Protein AF-M3I3U8-F1 (afdb_monomer)

Foldseek 3Di:
DAWFKFKWKDWCVQKFFDPVQADWDWDQDPVVRDIKTWDDDFLQWTWIWDADPVRTIMIIIMGTPCCLPPVDSPDHDPLDQLLVVLVSVQVRCVNRRMHGPDPVCSFVIWTFKIKDKDKDFFDDAPLVCQVVLQVQDFPQWDWDDDPSWIWTDHPQKIKTKDFSQVVCCVVPVDHDPTGIIMIMIMGGGQVSCCVLFVDTTSNCVSVGPVVVSVCVRCVSVSVSRVVVRVVVVVVVD

Structure (mmCIF, N/CA/C/O backbone):
data_AF-M3I3U8-F1
#
_entry.id   AF-M3I3U8-F1
#
loop_
_atom_site.group_PDB
_atom_site.id
_atom_site.type_symbol
_atom_site.label_atom_id
_atom_site.label_alt_id
_atom_site.label_comp_id
_atom_site.label_asym_id
_atom_site.label_entity_id
_atom_site.label_seq_id
_atom_site.pdbx_PDB_ins_code
_atom_site.Cartn_x
_atom_site.Cartn_y
_atom_site.Cartn_z
_atom_site.occupancy
_atom_site.B_iso_or_equiv
_atom_site.auth_seq_id
_atom_site.auth_comp_id
_atom_site.auth_asym_id
_atom_site.auth_atom_id
_atom_site.pdbx_PDB_model_num
ATOM 1 N N . MET A 1 1 ? -13.278 5.794 4.890 1.00 83.19 1 MET A N 1
ATOM 2 C CA . MET A 1 1 ? -12.143 4.887 4.615 1.00 83.19 1 MET A CA 1
ATOM 3 C C . MET A 1 1 ? -11.206 5.597 3.642 1.00 83.19 1 MET A C 1
ATOM 5 O O . MET A 1 1 ? -11.678 6.481 2.935 1.00 83.19 1 MET A O 1
ATOM 9 N N . GLY A 1 2 ? -9.912 5.279 3.639 1.00 86.75 2 GLY A N 1
ATOM 10 C CA . GLY A 1 2 ? -8.983 5.686 2.581 1.00 86.75 2 GLY A CA 1
ATOM 11 C C . GLY A 1 2 ? -7.998 4.583 2.223 1.00 86.75 2 GLY A C 1
ATOM 12 O O . GLY A 1 2 ? -7.936 3.558 2.897 1.00 86.75 2 GLY A O 1
ATOM 13 N N . ILE A 1 3 ? -7.212 4.817 1.177 1.00 88.50 3 ILE A N 1
ATOM 14 C CA . ILE A 1 3 ? -6.086 3.954 0.824 1.00 88.50 3 ILE A CA 1
ATOM 15 C C . ILE A 1 3 ? -4.855 4.451 1.576 1.00 88.50 3 ILE A C 1
ATOM 17 O O . ILE A 1 3 ? -4.474 5.614 1.445 1.00 88.50 3 ILE A O 1
ATOM 21 N N . ASP A 1 4 ? -4.252 3.577 2.375 1.00 88.69 4 ASP A N 1
ATOM 22 C CA . ASP A 1 4 ? -3.009 3.867 3.079 1.00 88.69 4 ASP A CA 1
ATOM 23 C C . ASP A 1 4 ? -1.857 3.754 2.083 1.00 88.69 4 ASP A C 1
ATOM 25 O O . ASP A 1 4 ? -1.242 4.755 1.711 1.00 88.69 4 ASP A O 1
ATOM 29 N N . THR A 1 5 ? -1.618 2.529 1.622 1.00 91.38 5 THR A N 1
ATOM 30 C CA . THR A 1 5 ? -0.451 2.131 0.843 1.00 91.38 5 THR A CA 1
ATOM 31 C C . THR A 1 5 ? -0.886 1.337 -0.381 1.00 91.38 5 THR A C 1
ATOM 33 O O . THR A 1 5 ? -1.778 0.493 -0.308 1.00 91.38 5 THR A O 1
ATOM 36 N N . ILE A 1 6 ? -0.230 1.595 -1.510 1.00 94.06 6 ILE A N 1
ATOM 37 C CA . ILE A 1 6 ? -0.353 0.804 -2.733 1.00 94.06 6 ILE A CA 1
ATOM 38 C C . ILE A 1 6 ? 1.032 0.269 -3.090 1.00 94.06 6 ILE A C 1
ATOM 40 O O . ILE A 1 6 ? 2.022 1.000 -3.023 1.00 94.06 6 ILE A O 1
ATOM 44 N N . THR A 1 7 ? 1.091 -0.996 -3.504 1.00 95.88 7 THR A N 1
ATOM 45 C CA . THR A 1 7 ? 2.205 -1.504 -4.305 1.00 95.88 7 THR A CA 1
ATOM 46 C C . THR A 1 7 ? 1.708 -1.753 -5.717 1.00 95.88 7 THR A C 1
ATOM 48 O O . THR A 1 7 ? 0.853 -2.615 -5.925 1.00 95.88 7 THR A O 1
ATOM 51 N N . ILE A 1 8 ? 2.277 -1.036 -6.679 1.00 96.19 8 ILE A N 1
ATOM 52 C CA . ILE A 1 8 ? 2.114 -1.329 -8.103 1.00 96.19 8 ILE A CA 1
ATOM 53 C C . ILE A 1 8 ? 3.375 -1.968 -8.664 1.00 96.19 8 ILE A C 1
ATOM 55 O O . ILE A 1 8 ? 4.444 -1.892 -8.052 1.00 96.19 8 ILE A O 1
ATOM 59 N N . TYR A 1 9 ? 3.258 -2.589 -9.828 1.00 95.50 9 TYR A N 1
ATOM 60 C CA . TYR A 1 9 ? 4.387 -3.206 -10.486 1.00 95.50 9 TYR A CA 1
ATOM 61 C C . TYR A 1 9 ? 4.306 -3.113 -12.012 1.00 95.50 9 TYR A C 1
ATOM 63 O O . TYR A 1 9 ? 3.224 -2.970 -12.585 1.00 95.50 9 TYR A O 1
ATOM 71 N N . ILE A 1 10 ? 5.472 -3.194 -12.654 1.00 94.94 10 ILE A N 1
ATOM 72 C CA . ILE A 1 10 ? 5.634 -3.180 -14.112 1.00 94.94 10 ILE A CA 1
ATOM 73 C C . ILE A 1 10 ? 6.852 -4.032 -14.525 1.00 94.94 10 ILE A C 1
ATOM 75 O O . ILE A 1 10 ? 7.818 -4.133 -13.754 1.00 94.94 10 ILE A O 1
ATOM 79 N N . PRO A 1 11 ? 6.845 -4.671 -15.710 1.00 93.75 11 PRO A N 1
ATOM 80 C CA . PRO A 1 11 ? 8.030 -5.333 -16.250 1.00 93.75 11 PRO A CA 1
ATOM 81 C C . PRO A 1 11 ? 9.196 -4.362 -16.482 1.00 93.75 11 PRO A C 1
ATOM 83 O O . PRO A 1 11 ? 8.997 -3.236 -16.930 1.00 93.75 11 PRO A O 1
ATOM 86 N N . GLU A 1 12 ? 10.431 -4.818 -16.256 1.00 92.56 12 GLU A N 1
ATOM 87 C CA . GLU A 1 12 ? 11.636 -4.015 -16.535 1.00 92.56 12 GLU A CA 1
ATOM 88 C C . GLU A 1 12 ? 11.756 -3.627 -18.018 1.00 92.56 12 GLU A C 1
ATOM 90 O O . GLU A 1 12 ? 12.284 -2.565 -18.330 1.00 92.56 12 GLU A O 1
ATOM 95 N N . SER A 1 13 ? 11.216 -4.433 -18.939 1.00 91.50 13 SER A N 1
ATOM 96 C CA . SER A 1 13 ? 11.201 -4.128 -20.379 1.00 91.50 13 SER A CA 1
ATOM 97 C C . SER A 1 13 ? 10.496 -2.808 -20.720 1.00 91.50 13 SER A C 1
ATOM 99 O O . SER A 1 13 ? 10.867 -2.154 -21.698 1.00 91.50 13 SER A O 1
ATOM 101 N N . SER A 1 14 ? 9.523 -2.399 -19.902 1.00 93.50 14 SER A N 1
ATOM 102 C CA . SER A 1 14 ? 8.786 -1.136 -20.044 1.00 93.50 14 SER A CA 1
ATOM 103 C C . SER A 1 14 ? 9.514 0.055 -19.413 1.00 93.50 14 SER A C 1
ATOM 105 O O . SER A 1 14 ? 9.000 1.170 -19.423 1.00 93.50 14 SER A O 1
ATOM 107 N N . LEU A 1 15 ? 10.710 -0.155 -18.854 1.00 93.62 15 LEU A N 1
ATOM 108 C CA . LEU A 1 15 ? 11.492 0.878 -18.187 1.00 93.62 15 LEU A CA 1
ATOM 109 C C . LEU A 1 15 ? 12.778 1.214 -18.952 1.00 93.62 15 LEU A C 1
ATOM 111 O O . LEU A 1 15 ? 13.394 0.387 -19.629 1.00 93.62 15 LEU A O 1
ATOM 115 N N . LEU A 1 16 ? 13.195 2.466 -18.795 1.00 94.38 16 LEU A N 1
ATOM 116 C CA . LEU A 1 16 ? 14.519 2.979 -19.110 1.00 94.38 16 LEU A CA 1
ATOM 117 C C . LEU A 1 16 ? 15.215 3.319 -17.792 1.00 94.38 16 LEU A C 1
ATOM 119 O O . LEU A 1 16 ? 14.705 4.113 -16.996 1.00 94.38 16 LEU A O 1
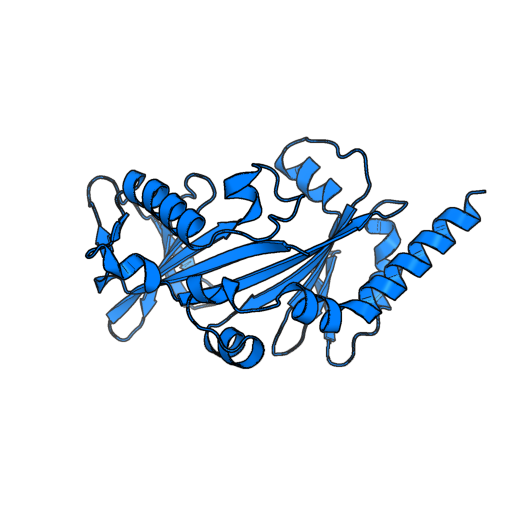ATOM 123 N N . LEU A 1 17 ? 16.372 2.697 -17.566 1.00 94.75 17 LEU A N 1
ATOM 124 C CA . LEU A 1 17 ? 17.184 2.894 -16.370 1.00 94.75 17 LEU A CA 1
ATOM 125 C C . LEU A 1 17 ? 18.425 3.711 -16.733 1.00 94.75 17 LEU A C 1
ATOM 127 O O . LEU A 1 17 ? 19.233 3.283 -17.553 1.00 94.75 17 LEU A O 1
ATOM 131 N N . ASP A 1 18 ? 18.569 4.878 -16.115 1.00 94.50 18 ASP A N 1
ATOM 132 C CA . ASP A 1 18 ? 19.764 5.714 -16.205 1.00 94.50 18 ASP A CA 1
ATOM 133 C C . ASP A 1 18 ? 20.839 5.136 -15.264 1.00 94.50 18 ASP A C 1
ATOM 135 O O . ASP A 1 18 ? 20.654 5.180 -14.041 1.00 94.50 18 ASP A O 1
ATOM 139 N N . PRO A 1 19 ? 21.951 4.586 -15.786 1.00 90.75 19 PRO A N 1
ATOM 140 C CA . PRO A 1 19 ? 22.965 3.920 -14.973 1.00 90.75 19 PRO A CA 1
ATOM 141 C C . PRO A 1 19 ? 23.710 4.873 -14.026 1.00 90.75 19 PRO A C 1
ATOM 143 O O . PRO A 1 19 ? 24.240 4.426 -13.009 1.00 90.75 19 PRO A O 1
ATOM 146 N N . GLU A 1 20 ? 23.732 6.179 -14.304 1.00 92.50 20 GLU A N 1
ATOM 147 C CA . GLU A 1 20 ? 24.404 7.158 -13.445 1.00 92.50 20 GLU A CA 1
ATOM 148 C C . GLU A 1 20 ? 23.566 7.493 -12.204 1.00 92.50 20 GLU A C 1
ATOM 150 O O . GLU A 1 20 ? 24.103 7.766 -11.122 1.00 92.50 20 GLU A O 1
ATOM 155 N N . LYS A 1 21 ? 22.235 7.432 -12.334 1.00 91.56 21 LYS A N 1
ATOM 156 C CA . LYS A 1 21 ? 21.279 7.801 -11.275 1.00 91.56 21 LYS A CA 1
ATOM 157 C C . LYS A 1 21 ? 20.660 6.600 -10.570 1.00 91.56 21 LYS A C 1
ATOM 159 O O . LYS A 1 21 ? 20.363 6.674 -9.366 1.00 91.56 21 LYS A O 1
ATOM 164 N N . TYR A 1 22 ? 20.462 5.489 -11.274 1.00 92.12 22 TYR A N 1
ATOM 165 C CA . TYR A 1 22 ? 19.876 4.274 -10.724 1.00 92.12 22 TYR A CA 1
ATOM 166 C C . TYR A 1 22 ? 20.921 3.444 -9.962 1.00 92.12 22 TYR A C 1
ATOM 168 O O . TYR A 1 22 ? 21.633 2.624 -10.531 1.00 92.12 22 TYR A O 1
ATOM 176 N N . LYS A 1 23 ? 20.994 3.640 -8.637 1.00 88.44 23 LYS A N 1
ATOM 177 C CA . LYS A 1 23 ? 21.956 2.978 -7.738 1.00 88.44 23 LYS A CA 1
ATOM 178 C C . LYS A 1 23 ? 21.248 2.053 -6.734 1.00 88.44 23 LYS A C 1
ATOM 180 O O . LYS A 1 23 ? 21.016 2.467 -5.594 1.00 88.44 23 LYS A O 1
ATOM 185 N N . PRO A 1 24 ? 20.831 0.836 -7.134 1.00 89.38 24 PRO A N 1
ATOM 186 C CA . PRO A 1 24 ? 20.263 -0.136 -6.207 1.00 89.38 24 PRO A CA 1
ATOM 187 C C . PRO A 1 24 ? 21.356 -0.803 -5.360 1.00 89.38 24 PRO A C 1
ATOM 189 O O . PRO A 1 24 ? 22.513 -0.895 -5.766 1.00 89.38 24 PRO A O 1
ATOM 192 N N . TYR A 1 25 ? 20.973 -1.343 -4.210 1.00 86.12 25 TYR A N 1
ATOM 193 C CA . TYR A 1 25 ? 21.792 -2.225 -3.386 1.00 86.12 25 TYR A CA 1
ATOM 194 C C . TYR A 1 25 ? 21.137 -3.605 -3.280 1.00 86.12 25 TYR A C 1
ATOM 196 O O . TYR A 1 25 ? 19.919 -3.755 -3.400 1.00 86.12 25 TYR A O 1
ATOM 204 N N . LYS A 1 26 ? 21.961 -4.636 -3.095 1.00 85.88 26 LYS A N 1
ATOM 205 C CA . LYS A 1 26 ? 21.499 -6.019 -2.945 1.00 85.88 26 LYS A CA 1
ATOM 206 C C . LYS A 1 26 ? 21.134 -6.286 -1.489 1.00 85.88 26 LYS A C 1
ATOM 208 O O . LYS A 1 26 ? 21.893 -5.928 -0.592 1.00 85.88 26 LYS A O 1
ATOM 213 N N . VAL A 1 27 ? 20.007 -6.950 -1.273 1.00 83.06 27 VAL A N 1
ATOM 214 C CA . VAL A 1 27 ? 19.597 -7.478 0.029 1.00 83.06 27 VAL A CA 1
ATOM 215 C C . VAL A 1 27 ? 19.221 -8.938 -0.134 1.00 83.06 27 VAL A C 1
ATOM 217 O O . VAL A 1 27 ? 18.571 -9.318 -1.105 1.00 83.06 27 VAL A O 1
ATOM 220 N N . TRP A 1 28 ? 19.654 -9.765 0.810 1.00 78.06 28 TRP A N 1
ATOM 221 C CA . TRP A 1 28 ? 19.245 -11.158 0.869 1.00 78.06 28 TRP A CA 1
ATOM 222 C C . TRP A 1 28 ? 17.900 -11.276 1.585 1.00 78.06 28 TRP A C 1
ATOM 224 O O . TRP A 1 28 ? 17.800 -10.947 2.769 1.00 78.06 28 TRP A O 1
ATOM 234 N N . ASP A 1 29 ? 16.880 -11.749 0.874 1.00 75.69 29 ASP A N 1
ATOM 235 C CA . ASP A 1 29 ? 15.600 -12.113 1.468 1.00 75.69 29 ASP A CA 1
ATOM 236 C C . ASP A 1 29 ? 15.699 -13.545 2.009 1.00 75.69 29 ASP A C 1
ATOM 238 O O . ASP A 1 29 ? 15.833 -14.511 1.251 1.00 75.69 29 ASP A O 1
ATOM 242 N N . LYS A 1 30 ? 15.665 -13.668 3.340 1.00 74.00 30 LYS A N 1
ATOM 243 C CA . LYS A 1 30 ? 15.759 -14.956 4.039 1.00 74.00 30 LYS A CA 1
ATOM 244 C C . LYS A 1 30 ? 14.504 -15.812 3.876 1.00 74.00 30 LYS A C 1
ATOM 246 O O . LYS A 1 30 ? 14.625 -17.030 3.890 1.00 74.00 30 LYS A O 1
ATOM 251 N N . GLU A 1 31 ? 13.328 -15.203 3.745 1.00 68.44 31 GLU A N 1
ATOM 252 C CA . GLU A 1 31 ? 12.061 -15.933 3.621 1.00 68.44 31 GLU A CA 1
ATOM 253 C C . GLU A 1 31 ? 11.903 -16.519 2.218 1.00 68.44 31 GLU A C 1
ATOM 255 O O . GLU A 1 31 ? 11.409 -17.631 2.052 1.00 68.44 31 GLU A O 1
ATOM 260 N N . LEU A 1 32 ? 12.357 -15.780 1.206 1.00 67.00 32 LEU A N 1
ATOM 261 C CA . LEU A 1 32 ? 12.236 -16.162 -0.201 1.00 67.00 32 LEU A CA 1
ATOM 262 C C . LEU A 1 32 ? 13.504 -16.808 -0.767 1.00 67.00 32 LEU A C 1
ATOM 264 O O . LEU A 1 32 ? 13.524 -17.174 -1.942 1.00 67.00 32 LEU A O 1
ATOM 268 N N . ASN A 1 33 ? 14.549 -16.930 0.057 1.00 75.44 33 ASN A N 1
ATOM 269 C CA . ASN A 1 33 ? 15.841 -17.521 -0.285 1.00 75.44 33 ASN A CA 1
ATOM 270 C C . ASN A 1 33 ? 16.423 -16.969 -1.601 1.00 75.44 33 ASN A C 1
ATOM 272 O O . ASN A 1 33 ? 16.865 -17.719 -2.473 1.00 75.44 33 ASN A O 1
ATOM 276 N N . ARG A 1 34 ? 16.367 -15.643 -1.779 1.00 74.19 34 ARG A N 1
ATOM 277 C CA . ARG A 1 34 ? 16.818 -14.974 -3.009 1.00 74.19 34 ARG A CA 1
ATOM 278 C C . ARG A 1 34 ? 17.384 -13.586 -2.744 1.00 74.19 34 ARG A C 1
ATOM 280 O O . ARG A 1 34 ? 17.070 -12.942 -1.747 1.00 74.19 34 ARG A O 1
ATOM 287 N N . THR A 1 35 ? 18.185 -13.092 -3.686 1.00 77.44 35 THR A N 1
ATOM 288 C CA . THR A 1 35 ? 18.668 -11.706 -3.652 1.00 77.44 35 THR A CA 1
ATOM 289 C C . THR A 1 35 ? 17.633 -10.772 -4.268 1.00 77.44 35 THR A C 1
ATOM 291 O O . THR A 1 35 ? 17.283 -10.907 -5.438 1.00 77.44 35 THR A O 1
ATOM 294 N N . GLU A 1 36 ? 17.194 -9.784 -3.502 1.00 80.38 36 GLU A N 1
ATOM 295 C CA . GLU A 1 36 ? 16.367 -8.681 -3.974 1.00 80.38 36 GLU A CA 1
ATOM 296 C C . GLU A 1 36 ? 17.233 -7.428 -4.190 1.00 80.38 36 GLU A C 1
ATOM 298 O O . GLU A 1 36 ? 18.229 -7.205 -3.492 1.00 80.38 36 GLU A O 1
ATOM 303 N N . ARG A 1 37 ? 16.897 -6.607 -5.194 1.00 78.88 37 ARG A N 1
ATOM 304 C CA . ARG A 1 37 ? 17.583 -5.328 -5.435 1.00 78.88 37 ARG A CA 1
ATOM 305 C C . ARG A 1 37 ? 16.682 -4.188 -4.988 1.00 78.88 37 ARG A C 1
ATOM 307 O O . ARG A 1 37 ? 15.625 -3.957 -5.572 1.00 78.88 37 ARG A O 1
ATOM 314 N N . LEU A 1 38 ? 17.121 -3.477 -3.961 1.00 80.38 38 LEU A N 1
ATOM 315 C CA . LEU A 1 38 ? 16.389 -2.387 -3.335 1.00 80.38 38 LEU A CA 1
ATOM 316 C C . LEU A 1 38 ? 17.036 -1.050 -3.661 1.00 80.38 38 LEU A C 1
ATOM 318 O O . LEU A 1 38 ? 18.249 -0.955 -3.836 1.00 80.38 38 LEU A O 1
ATOM 322 N N . ARG A 1 39 ? 16.232 0.008 -3.703 1.00 84.94 39 ARG A N 1
ATOM 323 C CA . ARG A 1 39 ? 16.732 1.383 -3.630 1.00 84.94 39 ARG A CA 1
ATOM 324 C C . ARG A 1 39 ? 16.297 1.993 -2.304 1.00 84.94 39 ARG A C 1
ATOM 326 O O . ARG A 1 39 ? 15.217 1.685 -1.807 1.00 84.94 39 ARG A O 1
ATOM 333 N N . LYS A 1 40 ? 17.114 2.904 -1.761 1.00 78.75 40 LYS A N 1
ATOM 334 C CA . LYS A 1 40 ? 16.691 3.735 -0.629 1.00 78.75 40 LYS A CA 1
ATOM 335 C C . LYS A 1 40 ? 15.392 4.458 -1.016 1.00 78.75 40 LYS A C 1
ATOM 337 O O . LYS A 1 40 ? 15.318 4.928 -2.156 1.00 78.75 40 LYS A O 1
ATOM 342 N N . PRO A 1 41 ? 14.401 4.544 -0.111 1.00 80.19 41 PRO A N 1
ATOM 343 C CA . PRO A 1 41 ? 13.174 5.273 -0.388 1.00 80.19 41 PRO A CA 1
ATOM 344 C C . PRO A 1 41 ? 13.472 6.708 -0.822 1.00 80.19 41 PRO A C 1
ATOM 346 O O . PRO A 1 41 ? 14.317 7.369 -0.217 1.00 80.19 41 PRO A O 1
ATOM 349 N N . VAL A 1 42 ? 12.780 7.186 -1.854 1.00 80.50 42 VAL A N 1
ATOM 350 C CA . VAL A 1 42 ? 12.874 8.575 -2.323 1.00 80.50 42 VAL A CA 1
ATOM 351 C C . VAL A 1 42 ? 11.482 9.171 -2.313 1.00 80.50 42 VAL A C 1
ATOM 353 O O . VAL A 1 42 ? 10.561 8.575 -2.860 1.00 80.50 42 VAL A O 1
ATOM 356 N N . GLU A 1 43 ? 11.322 10.299 -1.618 1.00 82.00 43 GLU A N 1
ATOM 357 C CA . GLU A 1 43 ? 10.024 10.962 -1.417 1.00 82.00 43 GLU A CA 1
ATOM 358 C C . GLU A 1 43 ? 8.908 10.000 -0.954 1.00 82.00 43 GLU A C 1
ATOM 360 O O . GLU A 1 43 ? 7.756 10.091 -1.363 1.00 82.00 43 GLU A O 1
ATOM 365 N N . GLY A 1 44 ? 9.257 9.028 -0.102 1.00 82.62 44 GLY A N 1
ATOM 366 C CA . GLY A 1 44 ? 8.307 8.036 0.416 1.00 82.62 44 GLY A CA 1
ATOM 367 C C . GLY A 1 44 ? 7.949 6.900 -0.552 1.00 82.62 44 GLY A C 1
ATOM 368 O O . GLY A 1 44 ? 7.138 6.047 -0.194 1.00 82.62 44 GLY A O 1
ATOM 369 N N . VAL A 1 45 ? 8.567 6.840 -1.737 1.00 89.94 45 VAL A N 1
ATOM 370 C CA . VAL A 1 45 ? 8.433 5.732 -2.692 1.00 89.94 45 VAL A CA 1
ATOM 371 C C . VAL A 1 45 ? 9.555 4.723 -2.475 1.00 89.94 45 VAL A C 1
ATOM 373 O O . VAL A 1 45 ? 10.740 5.036 -2.602 1.00 89.94 45 VAL A O 1
ATOM 376 N N . HIS A 1 46 ? 9.181 3.485 -2.177 1.00 91.56 46 HIS A N 1
ATOM 377 C CA . HIS A 1 46 ? 10.092 2.354 -2.079 1.00 91.56 46 HIS A CA 1
ATOM 378 C C . HIS A 1 46 ? 10.139 1.588 -3.404 1.00 91.56 46 HIS A C 1
ATOM 380 O O . HIS A 1 46 ? 9.099 1.182 -3.929 1.00 91.56 46 HIS A O 1
ATOM 386 N N . VAL A 1 47 ? 11.350 1.355 -3.918 1.00 93.06 47 VAL A N 1
ATOM 387 C CA . VAL A 1 47 ? 11.585 0.663 -5.192 1.00 93.06 47 VAL A CA 1
ATOM 388 C C . VAL A 1 47 ? 12.250 -0.681 -4.939 1.00 93.06 47 VAL A C 1
ATOM 390 O O . VAL A 1 47 ? 13.307 -0.754 -4.306 1.00 93.06 47 VAL A O 1
ATOM 393 N N . LEU A 1 48 ? 11.651 -1.732 -5.488 1.00 92.25 48 LEU A N 1
ATOM 394 C CA . LEU A 1 48 ? 12.122 -3.105 -5.380 1.00 92.25 48 LEU A CA 1
ATOM 395 C C . LEU A 1 48 ? 12.145 -3.763 -6.760 1.00 92.25 48 LEU A C 1
ATOM 397 O O . LEU A 1 48 ? 11.110 -3.893 -7.404 1.00 92.25 48 LEU A O 1
ATOM 401 N N . ARG A 1 49 ? 13.319 -4.213 -7.201 1.00 91.88 49 ARG A N 1
ATOM 402 C CA . ARG A 1 49 ? 13.485 -5.025 -8.410 1.00 91.88 49 ARG A CA 1
ATOM 403 C C . ARG A 1 49 ? 13.611 -6.495 -8.020 1.00 91.88 49 ARG A C 1
ATOM 405 O O . ARG A 1 49 ? 14.505 -6.865 -7.252 1.00 91.88 49 ARG A O 1
ATOM 412 N N . LYS A 1 50 ? 12.741 -7.325 -8.593 1.00 89.00 50 LYS A N 1
ATOM 413 C CA . LYS A 1 50 ? 12.723 -8.781 -8.423 1.00 89.00 50 LYS A CA 1
ATOM 414 C C . LYS A 1 50 ? 13.104 -9.467 -9.720 1.00 89.00 50 LYS A C 1
ATOM 416 O O . LYS A 1 50 ? 12.564 -9.142 -10.773 1.00 89.00 50 LYS A O 1
ATOM 421 N N . GLU A 1 51 ? 14.012 -10.423 -9.611 1.00 87.19 51 GLU A N 1
ATOM 422 C CA . GLU A 1 51 ? 14.445 -11.284 -10.704 1.00 87.19 51 GLU A CA 1
ATOM 423 C C . GLU A 1 51 ? 13.900 -12.689 -10.456 1.00 87.19 51 GLU A C 1
ATOM 425 O O . GLU A 1 51 ? 14.029 -13.237 -9.358 1.00 87.19 51 GLU A O 1
ATOM 430 N N . TYR A 1 52 ? 13.216 -13.233 -11.454 1.00 83.88 52 TYR A N 1
ATOM 431 C CA . TYR A 1 52 ? 12.601 -14.552 -11.408 1.00 83.88 52 TYR A CA 1
ATOM 432 C C . TYR A 1 52 ? 13.477 -15.548 -12.169 1.00 83.88 52 TYR A C 1
ATOM 434 O O . TYR A 1 52 ? 14.184 -15.174 -13.102 1.00 83.88 52 TYR A O 1
ATOM 442 N N . GLY A 1 53 ? 13.414 -16.832 -11.802 1.00 74.94 53 GLY A N 1
ATOM 443 C CA . GLY A 1 53 ? 14.292 -17.875 -12.359 1.00 74.94 53 GLY A CA 1
ATOM 444 C C . GLY A 1 53 ? 14.197 -18.082 -13.878 1.00 74.94 53 GLY A C 1
ATOM 445 O O . GLY A 1 53 ? 15.061 -18.723 -14.458 1.00 74.94 53 GLY A O 1
ATOM 446 N N . ASN A 1 54 ? 13.184 -17.513 -14.536 1.00 82.56 54 ASN A N 1
ATOM 447 C CA . ASN A 1 54 ? 13.027 -17.492 -15.994 1.00 82.56 54 ASN A CA 1
ATOM 448 C C . ASN A 1 54 ? 13.622 -16.234 -16.661 1.00 82.56 54 ASN A C 1
ATOM 450 O O . ASN A 1 54 ? 13.255 -15.911 -17.788 1.00 82.56 54 ASN A O 1
ATOM 454 N N . GLY A 1 55 ? 14.459 -15.472 -15.952 1.00 80.62 55 GLY A N 1
ATOM 455 C CA . GLY A 1 55 ? 15.058 -14.226 -16.435 1.00 80.62 55 GLY A CA 1
ATOM 456 C C . GLY A 1 55 ? 14.103 -13.026 -16.458 1.00 80.62 55 GLY A C 1
ATOM 457 O O . GLY A 1 55 ? 14.530 -11.912 -16.763 1.00 80.62 55 GLY A O 1
ATOM 458 N N . LYS A 1 56 ? 12.817 -13.199 -16.108 1.00 86.94 56 LYS A N 1
ATOM 459 C CA . LYS A 1 56 ? 11.886 -12.068 -16.010 1.00 86.94 56 LYS A CA 1
ATOM 460 C C . LYS A 1 56 ? 12.276 -11.180 -14.840 1.00 86.94 56 LYS A C 1
ATOM 462 O O . LYS A 1 56 ? 12.474 -11.654 -13.721 1.00 86.94 56 LYS A O 1
ATOM 467 N N . CYS A 1 57 ? 12.310 -9.879 -15.094 1.00 90.94 57 CYS A N 1
ATOM 468 C CA . CYS A 1 57 ? 12.584 -8.876 -14.081 1.00 90.94 57 CYS A CA 1
ATOM 469 C C . CYS A 1 57 ? 11.400 -7.921 -13.949 1.00 90.94 57 CYS A C 1
ATOM 471 O O . CYS A 1 57 ? 10.886 -7.404 -14.943 1.00 90.94 57 CYS A O 1
ATOM 473 N N . ILE A 1 58 ? 10.948 -7.718 -12.714 1.00 93.38 58 ILE A N 1
ATOM 474 C CA . ILE A 1 58 ? 9.770 -6.910 -12.391 1.00 93.38 58 ILE A CA 1
ATOM 475 C C . ILE A 1 58 ? 10.158 -5.859 -11.359 1.00 93.38 58 ILE A C 1
ATOM 477 O O . ILE A 1 58 ? 10.820 -6.162 -10.362 1.00 93.38 58 ILE A O 1
ATOM 481 N N . PHE A 1 59 ? 9.718 -4.627 -11.593 1.00 94.31 59 PHE A N 1
ATOM 482 C CA . PHE A 1 59 ? 9.841 -3.530 -10.647 1.00 94.31 59 PHE A CA 1
ATOM 483 C C . PHE A 1 59 ? 8.546 -3.366 -9.866 1.00 94.31 59 PHE A C 1
ATOM 485 O O . PHE A 1 59 ? 7.469 -3.307 -10.449 1.00 94.31 59 PHE A O 1
ATOM 492 N N . TYR A 1 60 ? 8.678 -3.260 -8.550 1.00 95.19 60 TYR A N 1
ATOM 493 C CA . TYR A 1 60 ? 7.617 -2.973 -7.601 1.00 95.19 60 TYR A CA 1
ATOM 494 C C . TYR A 1 60 ? 7.854 -1.593 -6.993 1.00 95.19 60 TYR A C 1
ATOM 496 O O . TYR A 1 60 ? 8.942 -1.302 -6.485 1.00 95.19 60 TYR A O 1
ATOM 504 N N . PHE A 1 61 ? 6.811 -0.772 -6.995 1.00 95.00 61 PHE A N 1
ATOM 505 C CA . PHE A 1 61 ? 6.799 0.567 -6.423 1.00 95.00 61 PHE A CA 1
ATOM 506 C C . PHE A 1 61 ? 5.773 0.597 -5.301 1.00 95.00 61 PHE A C 1
ATOM 508 O O . PHE A 1 61 ? 4.588 0.383 -5.543 1.00 95.00 61 PHE A O 1
ATOM 515 N N . THR A 1 62 ? 6.230 0.813 -4.069 1.00 94.50 62 THR A N 1
ATOM 516 C CA . THR A 1 62 ? 5.362 0.888 -2.886 1.00 94.50 62 THR A CA 1
ATOM 517 C C . THR A 1 62 ? 5.370 2.296 -2.327 1.00 94.50 62 THR A C 1
ATOM 519 O O . THR A 1 62 ? 6.440 2.835 -2.055 1.00 94.50 62 THR A O 1
ATOM 522 N N . PHE A 1 63 ? 4.195 2.883 -2.139 1.00 91.50 63 PHE A N 1
ATOM 523 C CA . PHE A 1 63 ? 4.054 4.251 -1.651 1.00 91.50 63 PHE A CA 1
ATOM 524 C C . PHE A 1 63 ? 2.725 4.443 -0.923 1.00 91.50 63 PHE A C 1
ATOM 526 O O . PHE A 1 63 ? 1.754 3.722 -1.166 1.00 91.50 63 PHE A O 1
ATOM 533 N N . SER A 1 64 ? 2.673 5.446 -0.044 1.00 87.62 64 SER A N 1
ATOM 534 C CA . SER A 1 64 ? 1.429 5.837 0.617 1.00 87.62 64 SER A CA 1
ATOM 535 C C . SER A 1 64 ? 0.677 6.885 -0.199 1.00 87.62 64 SER A C 1
ATOM 537 O O . SER A 1 64 ? 1.213 7.953 -0.497 1.00 87.62 64 SER A O 1
ATOM 539 N N . VAL A 1 65 ? -0.587 6.599 -0.523 1.00 84.56 65 VAL A N 1
ATOM 540 C CA . VAL A 1 65 ? -1.458 7.517 -1.280 1.00 84.56 65 VAL A CA 1
ATOM 541 C C . VAL A 1 65 ? -1.724 8.787 -0.478 1.00 84.56 65 VAL A C 1
ATOM 543 O O . VAL A 1 65 ? -1.608 9.892 -1.006 1.00 84.56 65 VAL A O 1
ATOM 546 N N . SER A 1 66 ? -2.016 8.647 0.817 1.00 76.25 66 SER A N 1
ATOM 547 C CA . SER A 1 66 ? -2.204 9.792 1.711 1.00 76.25 66 SER A CA 1
ATOM 548 C C . SER A 1 66 ? -0.924 10.617 1.885 1.00 76.25 66 SER A C 1
ATOM 550 O O . SER A 1 66 ? -1.003 11.846 1.913 1.00 76.25 66 SER A O 1
ATOM 552 N N . ALA A 1 67 ? 0.251 9.983 1.978 1.00 72.19 67 ALA A N 1
ATOM 553 C CA . ALA A 1 67 ? 1.511 10.705 2.180 1.00 72.19 67 ALA A CA 1
ATOM 554 C C . ALA A 1 67 ? 1.918 11.551 0.965 1.00 72.19 67 ALA A C 1
ATOM 556 O O . ALA A 1 67 ? 2.433 12.650 1.155 1.00 72.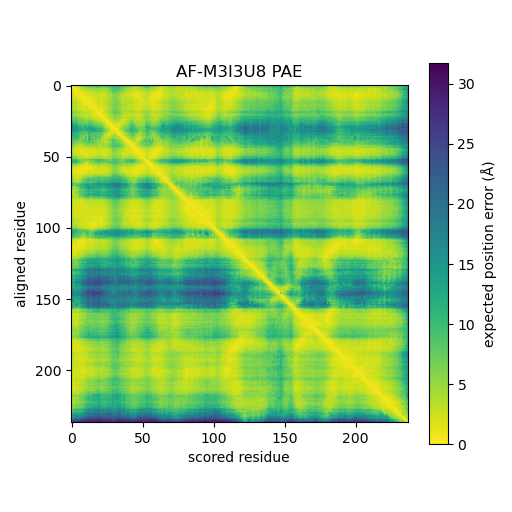19 67 ALA A O 1
ATOM 557 N N . MET A 1 68 ? 1.625 11.092 -0.260 1.00 72.12 68 MET A N 1
ATOM 558 C CA . MET A 1 68 ? 1.908 11.861 -1.482 1.00 72.12 68 MET A CA 1
ATOM 559 C C . MET A 1 68 ? 1.131 13.182 -1.574 1.00 72.12 68 MET A C 1
ATOM 561 O O . MET A 1 68 ? 1.548 14.069 -2.311 1.00 72.12 68 MET A O 1
ATOM 565 N N . LYS A 1 69 ? 0.022 13.331 -0.834 1.00 68.81 69 LYS A N 1
ATOM 566 C CA . LYS A 1 69 ? -0.764 14.574 -0.795 1.00 68.81 69 LYS A CA 1
ATOM 567 C C . LYS A 1 69 ? -0.556 15.382 0.485 1.00 68.81 69 LYS A C 1
ATOM 569 O O . LYS A 1 69 ? -0.422 16.597 0.424 1.00 68.81 69 LYS A O 1
ATOM 574 N N . ASN A 1 70 ? -0.587 14.717 1.640 1.00 64.62 70 ASN A N 1
ATOM 575 C CA . ASN A 1 70 ? -0.832 15.381 2.923 1.00 64.62 70 ASN A CA 1
ATOM 576 C C . ASN A 1 70 ? 0.346 15.324 3.903 1.00 64.62 70 ASN A C 1
ATOM 578 O O . ASN A 1 70 ? 0.150 15.775 5.027 1.00 64.62 70 ASN A O 1
ATOM 582 N N . THR A 1 71 ? 1.490 14.723 3.524 1.00 67.25 71 THR A N 1
ATOM 583 C CA . THR A 1 71 ? 2.692 14.412 4.348 1.00 67.25 71 THR A CA 1
ATOM 584 C C . THR A 1 71 ? 2.451 13.547 5.602 1.00 67.25 71 THR A C 1
ATOM 586 O O . THR A 1 71 ? 3.303 12.743 5.979 1.00 67.25 71 THR A O 1
ATOM 589 N N . LEU A 1 72 ? 1.256 13.608 6.193 1.00 70.94 72 LEU A N 1
ATOM 590 C CA . LEU A 1 72 ? 0.763 12.803 7.299 1.00 70.94 72 LEU A CA 1
ATOM 591 C C . LEU A 1 72 ? -0.251 11.767 6.809 1.00 70.94 72 LEU A C 1
ATOM 593 O O . LEU A 1 72 ? -1.346 12.085 6.337 1.00 70.94 72 LEU A O 1
ATOM 597 N N . ASN A 1 73 ? 0.078 10.491 7.004 1.00 76.38 73 ASN A N 1
ATOM 598 C CA . ASN A 1 73 ? -0.813 9.366 6.731 1.00 76.38 73 ASN A CA 1
ATOM 599 C C . ASN A 1 73 ? -1.863 9.212 7.848 1.00 76.38 73 ASN A C 1
ATOM 601 O O . ASN A 1 73 ? -1.913 8.205 8.544 1.00 76.38 73 ASN A O 1
ATOM 605 N N . VAL A 1 74 ? -2.700 10.227 8.048 1.00 78.25 74 VAL A N 1
ATOM 606 C CA . VAL A 1 74 ? -3.812 10.207 9.016 1.00 78.25 74 VAL A CA 1
ATOM 607 C C . VAL A 1 74 ? -5.121 10.352 8.284 1.00 78.25 74 VAL A C 1
ATOM 609 O O . VAL A 1 74 ? -6.015 9.524 8.442 1.00 78.25 74 VAL A O 1
ATOM 612 N N . PHE A 1 75 ? -5.212 11.387 7.459 1.00 76.69 75 PHE A N 1
ATOM 613 C CA . PHE A 1 75 ? -6.425 11.715 6.744 1.00 76.69 75 PHE A CA 1
ATOM 614 C C . PHE A 1 75 ? -6.483 10.926 5.434 1.00 76.69 75 PHE A C 1
ATOM 616 O O . PHE A 1 75 ? -5.501 10.903 4.679 1.00 76.69 75 PHE A O 1
ATOM 623 N N . PRO A 1 76 ? -7.607 10.246 5.162 1.00 76.00 76 PRO A N 1
ATOM 624 C CA . PRO A 1 76 ? -7.786 9.555 3.898 1.00 76.00 76 PRO A CA 1
ATOM 625 C C . PRO A 1 76 ? -7.804 10.572 2.756 1.00 76.00 76 PRO A C 1
ATOM 627 O O . PRO A 1 76 ? -8.389 11.651 2.874 1.00 76.00 76 PRO A O 1
ATOM 630 N N . TYR A 1 77 ? -7.180 10.221 1.635 1.00 76.06 77 TYR A N 1
ATOM 631 C CA . TYR A 1 77 ? -7.398 10.954 0.397 1.00 76.06 77 TYR A CA 1
ATOM 632 C C . TYR A 1 77 ? -8.732 10.491 -0.201 1.00 76.06 77 TYR A C 1
ATOM 634 O O . TYR A 1 77 ? -8.816 9.420 -0.794 1.00 76.06 77 TYR A O 1
ATOM 642 N N . TYR A 1 78 ? -9.786 11.280 0.006 1.00 72.12 78 TYR A N 1
ATOM 643 C CA . TYR A 1 78 ? -11.092 11.034 -0.603 1.00 72.12 78 TYR A CA 1
ATOM 644 C C . TYR A 1 78 ? -11.036 11.268 -2.117 1.00 72.12 78 TYR A C 1
ATOM 646 O O . TYR A 1 78 ? -10.517 12.295 -2.550 1.00 72.12 78 TYR A O 1
ATOM 654 N N . ASN A 1 79 ? -11.592 10.329 -2.889 1.00 76.25 79 ASN A N 1
ATOM 655 C CA . ASN A 1 79 ? -11.670 10.358 -4.357 1.00 76.25 79 ASN A CA 1
ATOM 656 C C . ASN A 1 79 ? -10.329 10.696 -5.034 1.00 76.25 79 ASN A C 1
ATOM 658 O O . ASN A 1 79 ? -10.218 11.722 -5.708 1.00 76.25 79 ASN A O 1
ATOM 662 N N . PRO A 1 80 ? -9.291 9.870 -4.824 1.00 82.81 80 PRO A N 1
ATOM 663 C CA . PRO A 1 80 ? -7.986 10.121 -5.411 1.00 82.81 80 PRO A CA 1
ATOM 664 C C . PRO A 1 80 ? -8.048 10.050 -6.942 1.00 82.81 80 PRO A C 1
ATOM 666 O O . PRO A 1 80 ? -8.603 9.111 -7.514 1.00 82.81 80 PRO A O 1
ATOM 669 N N . ASP A 1 81 ? -7.420 11.020 -7.606 1.00 88.25 81 ASP A N 1
ATOM 670 C CA . ASP A 1 81 ? -7.119 10.922 -9.032 1.00 88.25 81 ASP A CA 1
ATOM 671 C C . ASP A 1 81 ? -5.879 10.038 -9.217 1.00 88.25 81 ASP A C 1
ATOM 673 O O . ASP A 1 81 ? -4.738 10.462 -9.004 1.00 88.25 81 ASP A O 1
ATOM 677 N N . TYR A 1 82 ? -6.111 8.778 -9.586 1.00 88.56 82 TYR A N 1
ATOM 678 C CA . TYR A 1 82 ? -5.043 7.798 -9.763 1.00 88.56 82 TYR A CA 1
ATOM 679 C C . TYR A 1 82 ? -4.098 8.144 -10.913 1.00 88.56 82 TYR A C 1
ATOM 681 O O . TYR A 1 82 ? -2.924 7.794 -10.834 1.00 88.56 82 TYR A O 1
ATOM 689 N N . ARG A 1 83 ? -4.549 8.878 -11.938 1.00 89.25 83 ARG A N 1
ATOM 690 C CA . ARG A 1 83 ? -3.654 9.329 -13.013 1.00 89.25 83 ARG A CA 1
ATOM 691 C C . ARG A 1 83 ? -2.694 10.388 -12.503 1.00 89.25 83 ARG A C 1
ATOM 693 O O . ARG A 1 83 ? -1.498 10.299 -12.759 1.00 89.25 83 ARG A O 1
ATOM 700 N N . LEU A 1 84 ? -3.185 11.336 -11.707 1.00 88.81 84 LEU A N 1
ATOM 701 C CA . LEU A 1 84 ? -2.319 12.332 -11.075 1.00 88.81 84 LEU A CA 1
ATOM 702 C C . LEU A 1 84 ? -1.317 11.685 -10.106 1.00 88.81 84 LEU A C 1
ATOM 704 O O . LEU A 1 84 ? -0.159 12.094 -10.050 1.00 88.81 84 LEU A O 1
ATOM 708 N N . ILE A 1 85 ? -1.742 10.649 -9.379 1.00 89.25 85 ILE A N 1
ATOM 709 C CA . ILE A 1 85 ? -0.857 9.859 -8.515 1.00 89.25 85 ILE A CA 1
ATOM 710 C C . ILE A 1 85 ? 0.250 9.178 -9.329 1.00 89.25 85 ILE A C 1
ATOM 712 O O . ILE A 1 85 ? 1.417 9.271 -8.951 1.00 89.25 85 ILE A O 1
ATOM 716 N N . ILE A 1 86 ? -0.092 8.520 -10.440 1.00 91.25 86 ILE A N 1
ATOM 717 C CA . ILE A 1 86 ? 0.898 7.869 -11.306 1.00 91.25 86 ILE A CA 1
ATOM 718 C C . ILE A 1 86 ? 1.837 8.890 -11.939 1.00 91.25 86 ILE A C 1
ATOM 720 O O . ILE A 1 86 ? 3.047 8.685 -11.918 1.00 91.25 86 ILE A O 1
ATOM 724 N N . LYS A 1 87 ? 1.326 10.038 -12.385 1.00 90.06 87 LYS A N 1
ATOM 725 C CA . LYS A 1 87 ? 2.166 11.131 -12.878 1.00 90.06 87 LYS A CA 1
ATOM 726 C C . LYS A 1 87 ? 3.169 11.598 -11.819 1.00 90.06 87 LYS A C 1
ATOM 728 O O . LYS A 1 87 ? 4.362 11.686 -12.100 1.00 90.06 87 LYS A O 1
ATOM 733 N N . ARG A 1 88 ? 2.716 11.830 -10.581 1.00 90.31 88 ARG A N 1
ATOM 734 C CA . ARG A 1 88 ? 3.605 12.224 -9.477 1.00 90.31 88 ARG A CA 1
ATOM 735 C C . ARG A 1 88 ? 4.644 11.148 -9.171 1.00 90.31 88 ARG A C 1
ATOM 737 O O . ARG A 1 88 ? 5.814 11.463 -8.965 1.00 90.31 88 ARG A O 1
ATOM 744 N N . LEU A 1 89 ? 4.238 9.881 -9.165 1.00 91.62 89 LEU A N 1
ATOM 745 C CA . LEU A 1 89 ? 5.166 8.763 -9.033 1.00 91.62 89 LEU A CA 1
ATOM 746 C C . LEU A 1 89 ? 6.227 8.808 -10.139 1.00 91.62 89 LEU A C 1
ATOM 748 O O . LEU A 1 89 ? 7.411 8.669 -9.845 1.00 91.62 89 LEU A O 1
ATOM 752 N N . MET A 1 90 ? 5.831 9.047 -11.389 1.00 91.62 90 MET A N 1
ATOM 753 C CA . MET A 1 90 ? 6.760 9.106 -12.514 1.00 91.62 90 MET A CA 1
ATOM 754 C C . MET A 1 90 ? 7.744 10.276 -12.434 1.00 91.62 90 MET A C 1
ATOM 756 O O . MET A 1 90 ? 8.906 10.109 -12.810 1.00 91.62 90 MET A O 1
ATOM 760 N N . GLU A 1 91 ? 7.334 11.425 -11.897 1.00 91.50 91 GLU A N 1
ATOM 761 C CA . GLU A 1 91 ? 8.240 12.541 -11.591 1.00 91.50 91 GLU A CA 1
ATOM 762 C C . GLU A 1 91 ? 9.317 12.119 -10.576 1.00 91.50 91 GLU A C 1
ATOM 764 O O . GLU A 1 91 ? 10.512 12.306 -10.822 1.00 91.50 91 GLU A O 1
ATOM 769 N N . ILE A 1 92 ? 8.906 11.473 -9.477 1.00 91.44 92 ILE A N 1
ATOM 770 C CA . ILE A 1 92 ? 9.813 10.968 -8.432 1.00 91.44 92 ILE A CA 1
ATOM 771 C C . ILE A 1 92 ? 10.780 9.928 -9.017 1.00 91.44 92 ILE A C 1
ATOM 773 O O . ILE A 1 92 ? 11.994 10.000 -8.805 1.00 91.44 92 ILE A O 1
ATOM 777 N N . LEU A 1 93 ? 10.255 8.971 -9.788 1.00 93.06 93 LEU A N 1
ATOM 778 C CA . LEU A 1 93 ? 11.038 7.913 -10.427 1.00 93.06 93 LEU A CA 1
ATOM 779 C C . LEU A 1 93 ? 12.043 8.480 -11.442 1.00 93.06 93 LEU A C 1
ATOM 781 O O . LEU A 1 93 ? 13.206 8.064 -11.471 1.00 93.06 93 LEU A O 1
ATOM 785 N N . SER A 1 94 ? 11.648 9.500 -12.204 1.00 92.94 94 SER A N 1
ATOM 786 C CA . SER A 1 94 ? 12.526 10.169 -13.170 1.00 92.94 94 SER A CA 1
ATOM 787 C C . SER A 1 94 ? 13.715 10.849 -12.494 1.00 92.94 94 SER A C 1
ATOM 789 O O . SER A 1 94 ? 14.832 10.790 -13.018 1.00 92.94 94 SER A O 1
ATOM 791 N N . GLY A 1 95 ? 13.504 11.445 -11.314 1.00 91.31 95 GLY A N 1
ATOM 792 C CA . GLY A 1 95 ? 14.567 12.037 -10.497 1.00 91.31 95 GLY A CA 1
ATOM 793 C C . GLY A 1 95 ? 15.627 11.024 -10.047 1.00 91.31 95 GLY A C 1
ATOM 794 O O . GLY A 1 95 ? 16.787 11.382 -9.846 1.00 91.31 95 GLY A O 1
ATOM 795 N N . VAL A 1 96 ? 15.263 9.741 -9.960 1.00 92.62 96 VAL A N 1
ATOM 796 C CA . VAL A 1 96 ? 16.157 8.650 -9.540 1.00 92.62 96 VAL A CA 1
ATOM 797 C C . VAL A 1 96 ? 16.670 7.777 -10.684 1.00 92.62 96 VAL A C 1
ATOM 799 O O . VAL A 1 96 ? 17.305 6.749 -10.427 1.00 92.62 96 VAL A O 1
ATOM 802 N N . GLY A 1 97 ? 16.431 8.193 -11.929 1.00 94.25 97 GLY A N 1
ATOM 803 C CA . GLY A 1 97 ? 16.908 7.492 -13.116 1.00 94.25 97 GLY A CA 1
ATOM 804 C C . GLY A 1 97 ? 16.020 6.344 -13.584 1.00 94.25 97 GLY A C 1
ATOM 805 O O . GLY A 1 97 ? 16.523 5.441 -14.237 1.00 94.25 97 GLY A O 1
ATOM 806 N N . ILE A 1 98 ? 14.731 6.336 -13.238 1.00 94.44 98 ILE A N 1
ATOM 807 C CA . ILE A 1 98 ? 13.762 5.337 -13.706 1.00 94.44 98 ILE A CA 1
ATOM 808 C C . ILE A 1 98 ? 12.694 6.061 -14.523 1.00 94.44 98 ILE A C 1
ATOM 810 O O . ILE A 1 98 ? 12.002 6.933 -14.006 1.00 94.44 98 ILE A O 1
ATOM 814 N N . ARG A 1 99 ? 12.544 5.704 -15.796 1.00 93.75 99 ARG A N 1
ATOM 815 C CA . ARG A 1 99 ? 11.531 6.285 -16.691 1.00 93.75 99 ARG A CA 1
ATOM 816 C C . ARG A 1 99 ? 10.764 5.187 -17.407 1.00 93.75 99 ARG A C 1
ATOM 818 O O . ARG A 1 99 ? 11.293 4.093 -17.576 1.00 93.75 99 ARG A O 1
ATOM 825 N N . LEU A 1 100 ? 9.545 5.485 -17.840 1.00 91.81 100 LEU A N 1
ATOM 826 C CA . LEU A 1 100 ? 8.829 4.620 -18.774 1.00 91.81 100 LEU A CA 1
ATOM 827 C C . LEU A 1 100 ? 9.489 4.696 -20.151 1.00 91.81 100 LEU A C 1
ATOM 829 O O . LEU A 1 100 ? 10.044 5.732 -20.528 1.00 91.81 100 LEU A O 1
ATOM 833 N N . ARG A 1 101 ? 9.447 3.590 -20.891 1.00 89.69 101 ARG A N 1
ATOM 834 C CA . ARG A 1 101 ? 9.944 3.539 -22.266 1.00 89.69 101 ARG A CA 1
ATOM 835 C C . ARG A 1 101 ? 8.982 4.240 -23.225 1.00 89.69 101 ARG A C 1
ATOM 837 O O . ARG A 1 101 ? 9.455 4.910 -24.139 1.00 89.69 101 ARG A O 1
ATOM 844 N N . GLN A 1 102 ? 7.672 4.107 -23.015 1.00 83.31 102 GLN A N 1
ATOM 845 C CA . GLN A 1 102 ? 6.632 4.783 -23.793 1.00 83.31 102 GLN A CA 1
ATOM 846 C C . GLN A 1 102 ? 5.677 5.545 -22.863 1.00 83.31 102 GLN A C 1
ATOM 848 O O . GLN A 1 102 ? 5.421 5.121 -21.741 1.00 83.31 102 GLN A O 1
ATOM 853 N N . SER A 1 103 ? 5.132 6.679 -23.314 1.00 68.94 103 SER A N 1
ATOM 854 C CA . SER A 1 103 ? 4.193 7.486 -22.512 1.00 68.94 103 SER A CA 1
ATOM 855 C C . SER A 1 103 ? 2.853 6.787 -22.263 1.00 68.94 103 SER A C 1
ATOM 857 O O . SER A 1 103 ? 2.187 7.069 -21.275 1.00 68.94 103 SER A O 1
ATOM 859 N N . GLU A 1 104 ? 2.463 5.856 -23.136 1.00 65.81 104 GLU A N 1
ATOM 860 C CA . GLU A 1 104 ? 1.243 5.049 -22.988 1.00 65.81 104 GLU A CA 1
ATOM 861 C C . GLU A 1 104 ? 1.376 3.970 -21.895 1.00 65.81 104 GLU A C 1
ATOM 863 O O . GLU A 1 104 ? 0.372 3.423 -21.435 1.00 65.81 104 GLU A O 1
ATOM 868 N N . ASP A 1 105 ? 2.597 3.712 -21.407 1.00 73.19 105 ASP A N 1
ATOM 869 C CA . ASP A 1 105 ? 2.845 2.723 -20.355 1.00 73.19 105 ASP A CA 1
ATOM 870 C C . ASP A 1 105 ? 2.294 3.162 -18.981 1.00 73.19 105 ASP A C 1
ATOM 872 O O . ASP A 1 105 ? 2.219 2.346 -18.062 1.00 73.19 105 ASP A O 1
ATOM 876 N N . GLU A 1 106 ? 1.869 4.418 -18.803 1.00 68.94 106 GLU A N 1
ATOM 877 C CA . GLU A 1 106 ? 1.327 4.913 -17.525 1.00 68.94 106 GLU A CA 1
ATOM 878 C C . GLU A 1 106 ? 0.058 4.163 -17.085 1.00 68.94 106 GLU A C 1
ATOM 880 O O . GLU A 1 106 ? -0.158 3.947 -15.891 1.00 68.94 106 GLU A O 1
ATOM 885 N N . ASP A 1 107 ? -0.744 3.677 -18.034 1.00 79.06 107 ASP A N 1
ATOM 886 C CA . ASP A 1 107 ? -1.947 2.893 -17.743 1.00 79.06 107 ASP A CA 1
ATOM 887 C C . ASP A 1 107 ? -1.630 1.389 -17.544 1.00 79.06 107 ASP A C 1
ATOM 889 O O . ASP A 1 107 ? -2.525 0.597 -17.245 1.00 79.06 107 ASP A O 1
ATOM 893 N N . THR A 1 108 ? -0.363 0.963 -17.667 1.00 85.00 108 THR A N 1
ATOM 894 C CA . THR A 1 108 ? 0.042 -0.459 -17.587 1.00 85.00 108 THR A CA 1
ATOM 895 C C . THR A 1 108 ? 0.370 -0.939 -16.175 1.00 85.00 108 THR A C 1
ATOM 897 O O . THR A 1 108 ? 0.514 -2.144 -15.952 1.00 85.00 108 THR A O 1
ATOM 900 N N . PHE A 1 109 ? 0.461 -0.026 -15.204 1.00 93.62 109 PHE A N 1
ATOM 901 C CA . PHE A 1 109 ? 0.777 -0.379 -13.825 1.00 93.62 109 PHE A CA 1
ATOM 902 C C . PHE A 1 109 ? -0.279 -1.301 -13.219 1.00 93.62 109 PHE A C 1
ATOM 904 O O . PHE A 1 109 ? -1.437 -0.923 -13.002 1.00 93.62 109 PHE A O 1
ATOM 911 N N . LYS A 1 110 ? 0.164 -2.507 -12.874 1.00 95.50 110 LYS A N 1
ATOM 912 C CA . LYS A 1 110 ? -0.650 -3.518 -12.211 1.00 95.50 110 LYS A CA 1
ATOM 913 C C . LYS A 1 110 ? -0.531 -3.413 -10.703 1.00 95.50 110 LYS A C 1
ATOM 915 O O . LYS A 1 110 ? 0.500 -2.990 -10.184 1.00 95.50 110 LYS A O 1
ATOM 920 N N . ILE A 1 111 ? -1.563 -3.826 -9.983 1.00 95.62 111 ILE A N 1
ATOM 921 C CA . ILE A 1 111 ? -1.595 -3.756 -8.526 1.00 95.62 111 ILE A CA 1
ATOM 922 C C . ILE A 1 111 ? -1.100 -5.078 -7.929 1.00 95.62 111 ILE A C 1
ATOM 924 O O . ILE A 1 111 ? -1.625 -6.146 -8.220 1.00 95.62 111 ILE A O 1
ATOM 928 N N . ALA A 1 112 ? -0.099 -5.003 -7.052 1.00 95.00 112 ALA A N 1
ATOM 929 C CA . ALA A 1 112 ? 0.377 -6.135 -6.253 1.00 95.00 112 ALA A CA 1
ATOM 930 C C . ALA A 1 112 ? -0.111 -6.089 -4.799 1.00 95.00 112 ALA A C 1
ATOM 932 O O . ALA A 1 112 ? -0.143 -7.125 -4.132 1.00 95.00 112 ALA A O 1
ATOM 933 N N . ARG A 1 113 ? -0.439 -4.902 -4.275 1.00 94.31 113 ARG A N 1
ATOM 934 C CA . ARG A 1 113 ? -0.955 -4.730 -2.913 1.00 94.31 113 ARG A CA 1
ATOM 935 C C . ARG A 1 113 ? -1.789 -3.467 -2.784 1.00 94.31 113 ARG A C 1
ATOM 937 O O . ARG A 1 113 ? -1.420 -2.432 -3.337 1.00 94.31 113 ARG A O 1
ATOM 944 N N . ILE A 1 114 ? -2.841 -3.548 -1.975 1.00 93.75 114 ILE A N 1
ATOM 945 C CA . ILE A 1 114 ? -3.618 -2.398 -1.503 1.00 93.75 114 ILE A CA 1
ATOM 946 C C . ILE A 1 114 ? -3.844 -2.554 -0.005 1.00 93.75 114 ILE A C 1
ATOM 948 O O . ILE A 1 114 ? -4.340 -3.588 0.445 1.00 93.75 114 ILE A O 1
ATOM 952 N N . ASP A 1 115 ? -3.528 -1.504 0.74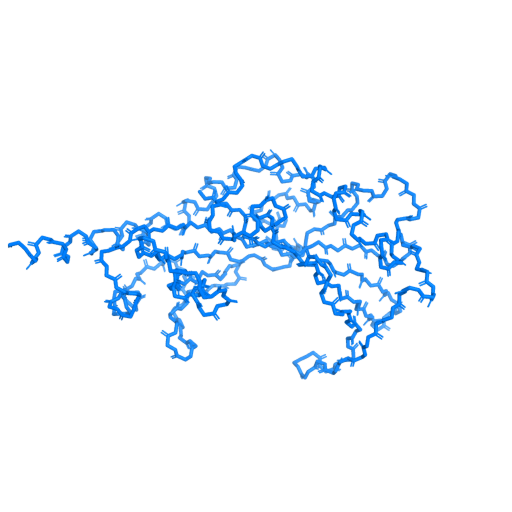5 1.00 92.06 115 ASP A N 1
ATOM 953 C CA . ASP A 1 115 ? -3.903 -1.367 2.145 1.00 92.06 115 ASP A CA 1
ATOM 954 C C . ASP A 1 115 ? -5.004 -0.306 2.263 1.00 92.06 115 ASP A C 1
ATOM 956 O O . ASP A 1 115 ? -4.790 0.870 1.964 1.00 92.06 115 ASP A O 1
ATOM 960 N N . LEU A 1 116 ? -6.191 -0.718 2.693 1.00 92.12 116 LEU A N 1
ATOM 961 C CA . LEU A 1 116 ? -7.328 0.151 2.989 1.00 92.12 116 LEU A CA 1
ATOM 962 C C . LEU A 1 116 ? -7.368 0.431 4.487 1.00 92.12 116 LEU A C 1
ATOM 964 O O . LEU A 1 116 ? -7.071 -0.457 5.279 1.00 92.12 116 LEU A O 1
ATOM 968 N N . PHE A 1 117 ? -7.777 1.624 4.906 1.00 90.75 117 PHE A N 1
ATOM 969 C CA . PHE A 1 117 ? -7.848 1.953 6.326 1.00 90.75 117 PHE A CA 1
ATOM 970 C C . PHE A 1 117 ? -9.053 2.803 6.719 1.00 90.75 117 PHE A C 1
ATOM 972 O O . PHE A 1 117 ? -9.584 3.619 5.959 1.00 90.75 117 PHE A O 1
ATOM 979 N N . LYS A 1 118 ? -9.431 2.690 7.990 1.00 89.38 118 LYS A N 1
ATOM 980 C CA . LYS A 1 118 ? -10.357 3.602 8.661 1.00 89.38 118 LYS A CA 1
ATOM 981 C C . LYS A 1 118 ? -9.837 3.906 10.053 1.00 89.38 118 LYS A C 1
ATOM 983 O O . LYS A 1 118 ? -9.457 3.012 10.804 1.00 89.38 118 LYS A O 1
ATOM 988 N N . ASN A 1 119 ? -9.823 5.191 10.371 1.00 89.25 119 ASN A N 1
ATOM 989 C CA . ASN A 1 119 ? -9.505 5.669 11.704 1.00 89.25 119 ASN A CA 1
ATOM 990 C C . ASN A 1 119 ? -10.789 5.729 12.530 1.00 89.25 119 ASN A C 1
ATOM 992 O O . ASN A 1 119 ? -11.830 6.170 12.038 1.00 89.25 119 ASN A O 1
ATOM 996 N N . ILE A 1 120 ? -10.689 5.324 13.786 1.00 87.50 120 ILE A N 1
ATOM 997 C CA . ILE A 1 120 ? -11.751 5.355 14.781 1.00 87.50 120 ILE A CA 1
ATOM 998 C C . ILE A 1 120 ? -11.233 6.216 15.927 1.00 87.50 120 ILE A C 1
ATOM 1000 O O . ILE A 1 120 ? -10.180 5.936 16.501 1.00 87.50 120 ILE A O 1
ATOM 1004 N N . ARG A 1 121 ? -11.967 7.280 16.253 1.00 88.31 121 ARG A N 1
ATOM 1005 C CA . ARG A 1 121 ? -11.678 8.075 17.446 1.00 88.31 121 ARG A CA 1
ATOM 1006 C C . ARG A 1 121 ? -12.065 7.267 18.671 1.00 88.31 121 ARG A C 1
ATOM 1008 O O . ARG A 1 121 ? -13.226 6.891 18.821 1.00 88.31 121 ARG A O 1
ATOM 1015 N N . VAL A 1 122 ? -11.098 7.031 19.542 1.00 85.69 122 VAL A N 1
ATOM 1016 C CA . VAL A 1 122 ? -11.287 6.270 20.774 1.00 85.69 122 VAL A CA 1
ATOM 1017 C C . VAL A 1 122 ? -11.123 7.178 21.987 1.00 85.69 122 VAL A C 1
ATOM 1019 O O . VAL A 1 122 ? -10.657 8.310 21.897 1.00 85.69 122 VAL A O 1
ATOM 1022 N N . SER A 1 123 ? -11.614 6.728 23.137 1.00 83.00 123 SER A N 1
ATOM 1023 C CA . SER A 1 123 ? -11.629 7.521 24.373 1.00 83.00 123 SER A CA 1
ATOM 1024 C C . SER A 1 123 ? -10.366 7.400 25.226 1.00 83.00 123 SER A C 1
ATOM 1026 O O . SER A 1 123 ? -10.283 8.048 26.266 1.00 83.00 123 SER A O 1
ATOM 1028 N N . ASP A 1 124 ? -9.460 6.492 24.878 1.00 81.88 124 ASP A N 1
ATOM 1029 C CA . ASP A 1 124 ? -8.307 6.112 25.696 1.00 81.88 124 ASP A CA 1
ATOM 1030 C C . ASP A 1 124 ? -7.239 5.461 24.802 1.00 81.88 124 ASP A C 1
ATOM 1032 O O . ASP A 1 124 ? -7.504 5.237 23.617 1.00 81.88 124 ASP A O 1
ATOM 1036 N N . SER A 1 125 ? -6.068 5.146 25.359 1.00 81.69 125 SER A N 1
ATOM 1037 C CA . SER A 1 125 ? -4.946 4.594 24.587 1.00 81.69 125 SER A CA 1
ATOM 1038 C C . SER A 1 125 ? -5.237 3.214 24.005 1.00 81.69 125 SER A C 1
ATOM 1040 O O . SER A 1 125 ? -6.016 2.429 24.562 1.00 81.69 125 SER A O 1
ATOM 1042 N N . PHE A 1 126 ? -4.561 2.886 22.899 1.00 79.69 126 PHE A N 1
ATOM 1043 C CA . PHE A 1 126 ? -4.710 1.612 22.191 1.00 79.69 126 PHE A CA 1
ATOM 1044 C C . PHE A 1 126 ? -4.542 0.402 23.116 1.00 79.69 126 PHE A C 1
ATOM 1046 O O . PHE A 1 126 ? -5.304 -0.563 23.030 1.00 79.69 126 PHE A O 1
ATOM 1053 N N . HIS A 1 127 ? -3.605 0.475 24.061 1.00 78.00 127 HIS A N 1
ATOM 1054 C CA . HIS A 1 127 ? -3.321 -0.607 25.001 1.00 78.00 127 HIS A CA 1
ATOM 1055 C C . HIS A 1 127 ? -4.535 -1.035 25.843 1.00 78.00 127 HIS A C 1
ATOM 1057 O O . HIS A 1 127 ? -4.654 -2.212 26.181 1.00 78.00 127 HIS A O 1
ATOM 1063 N N . LYS A 1 128 ? -5.490 -0.134 26.125 1.00 77.12 128 LYS A N 1
ATOM 1064 C CA . LYS A 1 128 ? -6.726 -0.485 26.853 1.00 77.12 128 LYS A CA 1
ATOM 1065 C C . LYS A 1 128 ? -7.761 -1.213 25.999 1.00 77.12 128 LYS A C 1
ATOM 1067 O O . LYS A 1 128 ? -8.688 -1.809 26.543 1.00 77.12 128 LYS A O 1
ATOM 1072 N N . TYR A 1 129 ? -7.601 -1.189 24.679 1.00 74.44 129 TYR A N 1
ATOM 1073 C CA . TYR A 1 129 ? -8.461 -1.904 23.740 1.00 74.44 129 TYR A CA 1
ATOM 1074 C C . TYR A 1 129 ? -7.970 -3.326 23.458 1.00 74.44 129 TYR A C 1
ATOM 1076 O O . TYR A 1 129 ? -8.718 -4.100 22.869 1.00 74.44 129 TYR A O 1
ATOM 1084 N N . GLY A 1 130 ? -6.763 -3.707 23.899 1.00 68.25 130 GLY A N 1
ATOM 1085 C CA . GLY A 1 130 ? -6.170 -5.017 23.603 1.00 68.25 130 GLY A CA 1
ATOM 1086 C C . GLY A 1 130 ? -7.065 -6.205 23.975 1.00 68.25 130 GLY A C 1
ATOM 1087 O O . GLY A 1 130 ? -7.224 -7.123 23.173 1.00 68.25 130 GLY A O 1
ATOM 1088 N N . SER A 1 131 ? -7.727 -6.155 25.138 1.00 67.56 131 SER A N 1
ATOM 1089 C CA . SER A 1 131 ? -8.671 -7.198 25.561 1.00 67.56 131 SER A CA 1
ATOM 1090 C C . SER A 1 131 ? -9.862 -7.296 24.608 1.00 67.56 131 SER A C 1
ATOM 1092 O O . SER A 1 131 ? -10.147 -8.372 24.097 1.00 67.56 131 SER A O 1
ATOM 1094 N N . VAL A 1 132 ? -10.513 -6.185 24.270 1.00 69.88 132 VAL A N 1
ATOM 1095 C CA . VAL A 1 132 ? -11.649 -6.181 23.332 1.00 69.88 132 VAL A CA 1
ATOM 1096 C C . VAL A 1 132 ? -11.247 -6.649 21.951 1.00 69.88 132 VAL A C 1
ATOM 1098 O O . VAL A 1 132 ? -11.936 -7.485 21.376 1.00 69.88 132 VAL A O 1
ATOM 1101 N N . LEU A 1 133 ? -10.110 -6.169 21.451 1.00 70.69 133 LEU A N 1
ATOM 1102 C CA . LEU A 1 133 ? -9.564 -6.596 20.171 1.00 70.69 133 LEU A CA 1
ATOM 1103 C C . LEU A 1 133 ? -9.286 -8.103 20.151 1.00 70.69 133 LEU A C 1
ATOM 1105 O O . LEU A 1 133 ? -9.452 -8.708 19.105 1.00 70.69 133 LEU A O 1
ATOM 1109 N N . SER A 1 134 ? -8.931 -8.723 21.281 1.00 66.31 134 SER A N 1
ATOM 1110 C CA . SER A 1 134 ? -8.744 -10.181 21.371 1.00 66.31 134 SER A CA 1
ATOM 1111 C C . SER A 1 134 ? -10.048 -10.990 21.354 1.00 66.31 134 SER A C 1
ATOM 1113 O O . SER A 1 134 ? -10.042 -12.155 20.962 1.00 66.31 134 SER A O 1
ATOM 1115 N N . TYR A 1 135 ? -11.174 -10.369 21.722 1.00 68.56 135 TYR A N 1
ATOM 1116 C CA . TYR A 1 135 ? -12.501 -10.996 21.734 1.00 68.56 135 TYR A CA 1
ATOM 1117 C C . TYR A 1 135 ? -13.354 -10.668 20.509 1.00 68.56 135 TYR A C 1
ATOM 1119 O O . TYR A 1 135 ? -14.455 -11.212 20.378 1.00 68.56 135 TYR A O 1
ATOM 1127 N N . LEU A 1 136 ? -12.877 -9.793 19.617 1.00 68.62 136 LEU A N 1
ATOM 1128 C CA . LEU A 1 136 ? -13.601 -9.478 18.395 1.00 68.62 136 LEU A CA 1
ATOM 1129 C C . LEU A 1 136 ? -13.819 -10.758 17.588 1.00 68.62 136 LEU A C 1
ATOM 1131 O O . LEU A 1 136 ? -12.883 -11.441 17.174 1.00 68.62 136 LEU A O 1
ATOM 1135 N N . LYS A 1 137 ? -15.089 -11.070 17.344 1.00 63.41 137 LYS A N 1
ATOM 1136 C CA . LYS A 1 137 ? -15.470 -12.161 16.454 1.00 63.41 137 LYS A CA 1
ATOM 1137 C C . LYS A 1 137 ? -15.641 -11.593 15.055 1.00 63.41 137 LYS A C 1
ATOM 1139 O O . LYS A 1 137 ? -16.571 -10.828 14.804 1.00 63.41 137 LYS A O 1
ATOM 1144 N N . ALA A 1 138 ? -14.752 -11.984 14.151 1.00 62.88 138 ALA A N 1
ATOM 1145 C CA . ALA A 1 138 ? -14.966 -11.837 12.722 1.00 62.88 138 ALA A CA 1
ATOM 1146 C C . ALA A 1 138 ? -15.280 -13.212 12.121 1.00 62.88 138 ALA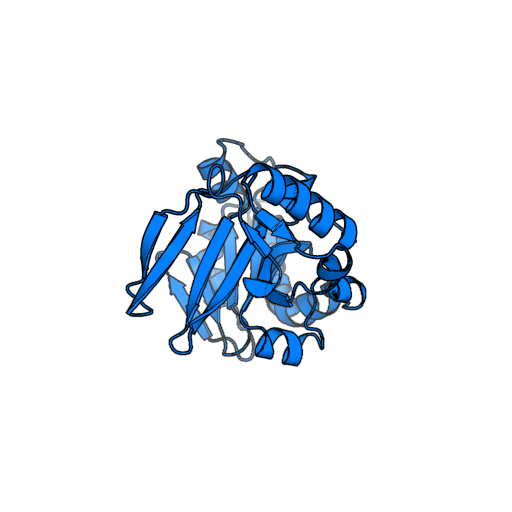 A C 1
ATOM 1148 O O . ALA A 1 138 ? -14.494 -14.145 12.317 1.00 62.88 138 ALA A O 1
ATOM 1149 N N . PRO A 1 139 ? -16.387 -13.356 11.373 1.00 57.94 139 PRO A N 1
ATOM 1150 C CA . PRO A 1 139 ? -16.612 -14.543 10.565 1.00 57.94 139 PRO A CA 1
ATOM 1151 C C . PRO A 1 139 ? -15.400 -14.774 9.654 1.00 57.94 139 PRO A C 1
ATOM 1153 O O . PRO A 1 139 ? -14.926 -13.845 9.003 1.00 57.94 139 PRO A O 1
ATOM 1156 N N . TYR A 1 140 ? -14.891 -16.006 9.625 1.00 57.34 140 TYR A N 1
ATOM 1157 C CA . TYR A 1 140 ? -13.832 -16.456 8.712 1.00 57.34 140 TYR A CA 1
ATOM 1158 C C . TYR A 1 140 ? -12.421 -15.874 8.923 1.00 57.34 140 TYR A C 1
ATOM 1160 O O . TYR A 1 140 ? -11.522 -16.261 8.180 1.00 57.34 140 TYR A O 1
ATOM 1168 N N . LEU A 1 141 ? -12.172 -15.024 9.931 1.00 65.75 141 LEU A N 1
ATOM 1169 C CA . LEU A 1 141 ? -10.830 -14.511 10.254 1.00 65.75 141 LEU A CA 1
ATOM 1170 C C . LEU A 1 141 ? -10.253 -15.182 11.507 1.00 65.75 141 LEU A C 1
ATOM 1172 O O . LEU A 1 141 ? -10.863 -15.189 12.573 1.00 65.75 141 LEU A O 1
ATOM 1176 N N . LYS A 1 142 ? -9.033 -15.713 11.398 1.00 64.44 142 LYS A N 1
ATOM 1177 C CA . LYS A 1 142 ? -8.269 -16.244 12.532 1.00 64.44 142 LYS A CA 1
ATOM 1178 C C . LYS A 1 142 ? -7.612 -15.093 13.287 1.00 64.44 142 LYS A C 1
ATOM 1180 O O . LYS A 1 142 ? -6.905 -14.284 12.687 1.00 64.4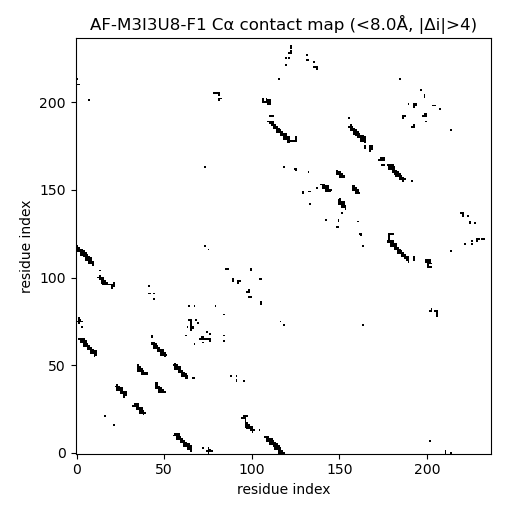4 142 LYS A O 1
ATOM 1185 N N . PHE A 1 143 ? -7.797 -15.057 14.602 1.00 68.38 143 PHE A N 1
ATOM 1186 C CA . PHE A 1 143 ? -7.052 -14.162 15.480 1.00 68.38 143 PHE A CA 1
ATOM 1187 C C . PHE A 1 143 ? -5.594 -14.611 15.601 1.00 68.38 143 PHE A C 1
ATOM 1189 O O . PHE A 1 143 ? -5.289 -15.804 15.714 1.00 68.38 143 PHE A O 1
ATOM 1196 N N . ARG A 1 144 ? -4.687 -13.641 15.599 1.00 67.56 144 ARG A N 1
ATOM 1197 C CA . ARG A 1 144 ? -3.263 -13.809 15.857 1.00 67.56 144 ARG A CA 1
ATOM 1198 C C . ARG A 1 144 ? -2.738 -12.587 16.608 1.00 67.56 144 ARG A C 1
ATOM 1200 O O . ARG A 1 144 ? -3.328 -11.511 16.584 1.00 67.56 144 ARG A O 1
ATOM 1207 N N . GLN A 1 145 ? -1.582 -12.752 17.235 1.00 63.88 145 GLN A N 1
ATOM 1208 C CA . GLN A 1 145 ? -0.887 -11.681 17.934 1.00 63.88 145 GLN A CA 1
ATOM 1209 C C . GLN A 1 145 ? 0.580 -11.693 17.504 1.00 63.88 145 GLN A C 1
ATOM 1211 O O . GLN A 1 145 ? 1.207 -12.752 17.470 1.00 63.88 145 GLN A O 1
ATOM 1216 N N . PHE A 1 146 ? 1.115 -10.535 17.116 1.00 54.50 146 PHE A N 1
ATOM 1217 C CA . PHE A 1 146 ? 2.551 -10.354 16.895 1.00 54.50 146 PHE A CA 1
ATOM 1218 C C . PHE A 1 146 ? 3.036 -9.315 17.896 1.00 54.50 146 PHE A C 1
ATOM 1220 O O . PHE A 1 146 ? 2.548 -8.184 17.893 1.00 54.50 146 PHE A O 1
ATOM 1227 N N . GLN A 1 147 ? 3.944 -9.730 18.781 1.00 65.81 147 GLN A N 1
ATOM 1228 C CA . GLN A 1 147 ? 4.304 -8.986 19.991 1.00 65.81 147 GLN A CA 1
ATOM 1229 C C . GLN A 1 147 ? 3.044 -8.648 20.819 1.00 65.81 147 GLN A C 1
ATOM 1231 O O . GLN A 1 1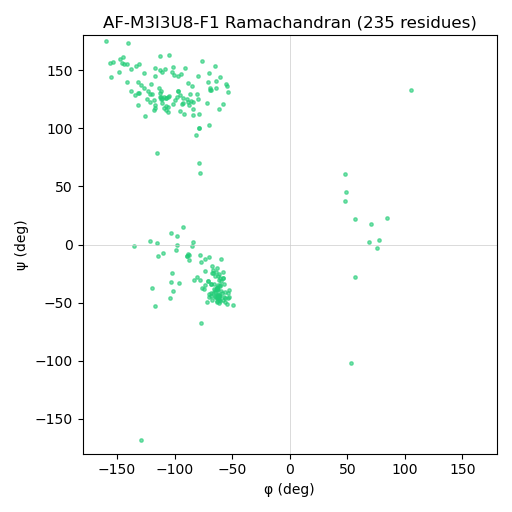47 ? 2.475 -9.522 21.473 1.00 65.81 147 GLN A O 1
ATOM 1236 N N . SER A 1 148 ? 2.560 -7.410 20.748 1.00 52.41 148 SER A N 1
ATOM 1237 C CA . SER A 1 148 ? 1.403 -6.879 21.484 1.00 52.41 148 SER A CA 1
ATOM 1238 C C . SER A 1 148 ? 0.287 -6.334 20.581 1.00 52.41 148 SER A C 1
ATOM 1240 O O . SER A 1 148 ? -0.723 -5.852 21.091 1.00 52.41 148 SER A O 1
ATOM 1242 N N . ALA A 1 149 ? 0.428 -6.435 19.253 1.00 57.28 149 ALA A N 1
ATOM 1243 C CA . ALA A 1 149 ? -0.582 -5.979 18.302 1.00 57.28 149 ALA A CA 1
ATOM 1244 C C . ALA A 1 149 ? -1.496 -7.149 17.872 1.00 57.28 149 ALA A C 1
ATOM 1246 O O . ALA A 1 149 ? -1.018 -8.098 17.233 1.00 57.28 149 ALA A O 1
ATOM 1247 N N . PRO A 1 150 ? -2.799 -7.117 18.210 1.00 62.84 150 PRO A N 1
ATOM 1248 C CA . PRO A 1 150 ? -3.769 -8.078 17.708 1.00 62.84 150 PRO A CA 1
ATOM 1249 C C . PRO A 1 150 ? -4.005 -7.862 16.209 1.00 62.84 150 PRO A C 1
ATOM 1251 O O . PRO A 1 150 ? -4.207 -6.736 15.747 1.00 62.84 150 PRO A O 1
ATOM 1254 N N . TYR A 1 151 ? -4.016 -8.952 15.443 1.00 65.00 151 TYR A N 1
ATOM 1255 C CA . TYR A 1 151 ? -4.390 -8.935 14.033 1.00 65.00 151 TYR A CA 1
ATOM 1256 C C . TYR A 1 151 ? -5.281 -10.124 13.675 1.00 65.00 151 TYR A C 1
ATOM 1258 O O . TYR A 1 151 ? -5.222 -11.198 14.271 1.00 65.00 151 TYR A O 1
ATOM 1266 N N . PHE A 1 152 ? -6.121 -9.913 12.673 1.00 67.31 152 PHE A N 1
ATOM 1267 C CA . PHE A 1 152 ? -7.076 -10.872 12.144 1.00 67.31 152 PHE A CA 1
ATOM 1268 C C . PHE A 1 152 ? -6.667 -11.239 10.722 1.00 67.31 152 PHE A C 1
ATOM 1270 O O . PHE A 1 152 ? -6.302 -10.372 9.935 1.00 67.31 152 PHE A O 1
ATOM 1277 N N . ILE A 1 153 ? -6.680 -12.522 10.377 1.00 68.31 153 ILE A N 1
ATOM 1278 C CA . ILE A 1 153 ? -6.185 -12.993 9.079 1.00 68.31 153 ILE A CA 1
ATOM 1279 C C . ILE A 1 153 ? -7.050 -14.119 8.520 1.00 68.31 153 ILE A C 1
ATOM 1281 O O . ILE A 1 153 ? -7.420 -15.042 9.243 1.00 68.31 153 ILE A O 1
ATOM 1285 N N . ASN A 1 154 ? -7.300 -14.099 7.215 1.00 63.06 154 ASN A N 1
ATOM 1286 C CA . ASN A 1 154 ? -7.707 -15.278 6.453 1.00 63.06 154 ASN A CA 1
ATOM 1287 C C . ASN A 1 154 ? -6.829 -15.444 5.203 1.00 63.06 154 ASN A C 1
ATOM 1289 O O . ASN A 1 154 ? -5.762 -14.837 5.087 1.00 63.06 154 ASN A O 1
ATOM 1293 N N . SER A 1 155 ? -7.245 -16.327 4.295 1.00 58.44 155 SER A N 1
ATOM 1294 C CA . SER A 1 155 ? -6.577 -16.565 3.013 1.00 58.44 155 SER A CA 1
ATOM 1295 C C . SER A 1 155 ? -6.559 -15.332 2.103 1.00 58.44 155 SER A C 1
ATOM 1297 O O . SER A 1 155 ? -5.635 -15.195 1.299 1.00 58.44 155 SER A O 1
ATOM 1299 N N . GLU A 1 156 ? -7.531 -14.431 2.231 1.00 61.09 156 GLU A N 1
ATOM 1300 C CA . GLU A 1 156 ? -7.799 -13.341 1.286 1.00 61.09 156 GLU A CA 1
ATOM 1301 C C . GLU A 1 156 ? -7.276 -11.986 1.768 1.00 61.09 156 GLU A C 1
ATOM 1303 O O . GLU A 1 156 ? -6.716 -11.221 0.985 1.00 61.09 156 GLU A O 1
ATOM 1308 N N . ASN A 1 157 ? -7.417 -11.687 3.057 1.00 70.44 157 ASN A N 1
ATOM 1309 C CA . ASN A 1 157 ? -7.085 -10.398 3.638 1.00 70.44 157 ASN A CA 1
ATOM 1310 C C . ASN A 1 157 ? -6.489 -10.520 5.049 1.00 70.44 157 ASN A C 1
ATOM 1312 O O . ASN A 1 157 ? -6.673 -11.497 5.783 1.00 70.44 157 ASN A O 1
ATOM 1316 N N . LYS A 1 158 ? -5.715 -9.493 5.412 1.00 81.44 158 LYS A N 1
ATOM 1317 C CA . LYS A 1 158 ? -5.188 -9.298 6.766 1.00 81.44 158 LYS A CA 1
ATOM 1318 C C . LYS A 1 158 ? -5.745 -7.995 7.317 1.00 81.44 158 LYS A C 1
ATOM 1320 O O . LYS A 1 158 ? -5.564 -6.958 6.688 1.00 81.44 158 LYS A O 1
ATOM 1325 N N . ILE A 1 159 ? -6.403 -8.050 8.466 1.00 83.44 159 ILE A N 1
ATOM 1326 C CA . ILE A 1 159 ? -6.938 -6.893 9.176 1.00 83.44 159 ILE A CA 1
ATOM 1327 C C . ILE A 1 159 ? -6.089 -6.628 10.417 1.00 83.44 159 ILE A C 1
ATOM 1329 O O . ILE A 1 159 ? -5.901 -7.505 11.260 1.00 83.44 159 ILE A O 1
ATOM 1333 N N . TYR A 1 160 ? -5.593 -5.407 10.543 1.00 82.56 160 TYR A N 1
ATOM 1334 C CA . TYR A 1 160 ? -4.729 -4.961 11.626 1.00 82.56 160 TYR A CA 1
ATOM 1335 C C . TYR A 1 160 ? -5.406 -3.863 12.432 1.00 82.56 160 TYR A C 1
ATOM 1337 O O . TYR A 1 160 ? -6.103 -3.013 11.873 1.00 82.56 160 TYR A O 1
ATOM 1345 N N . PHE A 1 161 ? -5.144 -3.861 13.737 1.00 84.12 161 PHE A N 1
ATOM 1346 C CA . PHE A 1 161 ? -5.525 -2.781 14.636 1.00 84.12 161 PHE A CA 1
ATOM 1347 C C . PHE A 1 161 ? -4.292 -2.240 15.349 1.00 84.12 161 PHE A C 1
ATOM 1349 O O . PHE A 1 161 ? -3.494 -3.016 15.874 1.00 84.12 161 PHE A O 1
ATOM 1356 N N . TYR A 1 162 ? -4.137 -0.919 15.374 1.00 84.31 162 TYR A N 1
ATOM 1357 C CA . TYR A 1 162 ? -3.032 -0.263 16.076 1.00 84.31 162 TYR A CA 1
ATOM 1358 C C . TYR A 1 162 ? -3.368 1.182 16.463 1.00 84.31 162 TYR A C 1
ATOM 1360 O O . TYR A 1 162 ? -4.230 1.817 15.846 1.00 84.31 162 TYR A O 1
ATOM 1368 N N . GLY A 1 163 ? -2.683 1.697 17.489 1.00 87.88 163 GLY A N 1
ATOM 1369 C CA . GLY A 1 163 ? -2.726 3.106 17.886 1.00 87.88 163 GLY A CA 1
ATOM 1370 C C . GLY A 1 163 ? -2.019 3.972 16.850 1.00 87.88 163 GLY A C 1
ATOM 1371 O O . GLY A 1 163 ? -0.792 3.996 16.769 1.00 87.88 163 GLY A O 1
ATOM 1372 N N . LYS A 1 164 ? -2.790 4.657 16.007 1.00 90.31 164 LYS A N 1
ATOM 1373 C CA . LYS A 1 164 ? -2.253 5.469 14.914 1.00 90.31 164 LYS A CA 1
ATOM 1374 C C . LYS A 1 164 ? -1.615 6.753 15.425 1.00 90.31 164 LYS A C 1
ATOM 1376 O O . LYS A 1 164 ? -0.620 7.197 14.865 1.00 90.31 164 LYS A O 1
ATOM 1381 N N . ASP A 1 165 ? -2.170 7.340 16.477 1.00 89.31 165 ASP A N 1
ATOM 1382 C CA . ASP A 1 165 ? -1.583 8.488 17.165 1.00 89.31 165 ASP A CA 1
ATOM 1383 C C . ASP A 1 165 ? -0.225 8.148 17.795 1.00 89.31 165 ASP A C 1
ATOM 1385 O O . ASP A 1 165 ? 0.732 8.898 17.604 1.00 89.31 165 ASP A O 1
ATOM 1389 N N . GLU A 1 166 ? -0.112 6.986 18.447 1.00 88.62 166 GLU A N 1
ATOM 1390 C CA . GLU A 1 166 ? 1.154 6.476 18.991 1.00 88.62 166 GLU A CA 1
ATOM 1391 C C . GLU A 1 166 ? 2.195 6.261 17.876 1.00 88.62 166 GLU A C 1
ATOM 1393 O O . GLU A 1 166 ? 3.343 6.687 18.007 1.00 88.62 166 GLU A O 1
ATOM 1398 N N . GLU A 1 167 ? 1.791 5.672 16.743 1.00 88.06 167 GLU A N 1
ATOM 1399 C CA . GLU A 1 167 ? 2.671 5.462 15.584 1.00 88.06 167 GLU A CA 1
ATOM 1400 C C . GLU A 1 167 ? 3.195 6.788 14.999 1.00 88.06 167 GLU A C 1
ATOM 1402 O O . GLU A 1 167 ? 4.380 6.906 14.676 1.00 88.06 167 GLU A O 1
ATOM 1407 N N . ILE A 1 168 ? 2.331 7.800 14.858 1.00 87.50 168 ILE A N 1
ATOM 1408 C CA . ILE A 1 168 ? 2.721 9.129 14.360 1.00 87.50 168 ILE A CA 1
ATOM 1409 C C . ILE A 1 168 ? 3.718 9.780 15.313 1.00 87.50 168 ILE A C 1
ATOM 1411 O O . ILE A 1 168 ? 4.735 10.308 14.860 1.00 87.50 168 ILE A O 1
ATOM 1415 N N . TYR A 1 169 ? 3.451 9.721 16.619 1.00 87.50 169 TYR A N 1
ATOM 1416 C CA . TYR A 1 169 ? 4.344 10.286 17.619 1.00 87.50 169 TYR A CA 1
ATOM 1417 C C . TYR A 1 169 ? 5.721 9.616 17.579 1.00 87.50 169 TYR A C 1
ATOM 1419 O O . TYR A 1 169 ? 6.735 10.304 17.541 1.00 87.50 169 TYR A O 1
ATOM 1427 N N . GLN A 1 170 ? 5.782 8.286 17.486 1.00 87.31 170 GLN A N 1
ATOM 1428 C CA . GLN A 1 170 ? 7.052 7.559 17.394 1.00 87.31 170 GLN A CA 1
ATOM 1429 C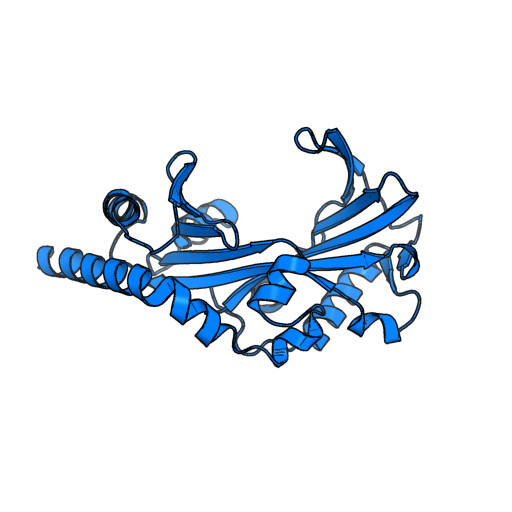 C . GLN A 1 170 ? 7.844 7.894 16.123 1.00 87.31 170 GLN A C 1
ATOM 1431 O O . GLN A 1 170 ? 9.068 7.978 16.164 1.00 87.31 170 GLN A O 1
ATOM 1436 N N . LYS A 1 171 ? 7.161 8.077 14.986 1.00 83.75 171 LYS A N 1
ATOM 1437 C CA . LYS A 1 171 ? 7.821 8.325 13.695 1.00 83.75 171 LYS A CA 1
ATOM 1438 C C . LYS A 1 171 ? 8.200 9.784 13.466 1.00 83.75 171 LYS A C 1
ATOM 1440 O O . LYS A 1 171 ? 9.138 10.042 12.719 1.00 83.75 171 LYS A O 1
ATOM 1445 N N . GLN A 1 172 ? 7.439 10.724 14.025 1.00 84.62 172 GLN A N 1
ATOM 1446 C CA . GLN A 1 172 ? 7.518 12.142 13.654 1.00 84.62 172 GLN A CA 1
ATOM 1447 C C . GLN A 1 172 ? 7.533 13.098 14.852 1.00 84.62 172 GLN A C 1
ATOM 1449 O O . GLN A 1 172 ? 7.590 14.305 14.651 1.00 84.62 172 GLN A O 1
ATOM 1454 N N . ALA A 1 173 ? 7.455 12.590 16.086 1.00 87.75 173 ALA A N 1
ATOM 1455 C CA . ALA A 1 173 ? 7.332 13.379 17.316 1.00 87.75 173 ALA A CA 1
ATOM 1456 C C . ALA A 1 173 ? 6.118 14.335 17.343 1.00 87.75 173 ALA A C 1
ATOM 1458 O O . ALA A 1 173 ? 6.083 15.290 18.118 1.00 87.75 173 ALA A O 1
ATOM 1459 N N . ILE A 1 174 ? 5.091 14.067 16.528 1.00 86.62 174 ILE A N 1
ATOM 1460 C CA . ILE A 1 174 ? 3.859 14.864 16.470 1.00 86.62 174 ILE A CA 1
ATOM 1461 C C . ILE A 1 174 ? 2.827 14.265 17.424 1.00 86.62 174 ILE A C 1
ATOM 1463 O O . ILE A 1 174 ? 2.445 13.102 17.291 1.00 86.62 174 ILE A O 1
ATOM 1467 N N . LYS A 1 175 ? 2.351 15.068 18.380 1.00 87.56 175 LYS A N 1
ATOM 1468 C CA . LYS A 1 175 ? 1.288 14.672 19.309 1.00 87.56 175 LYS A CA 1
ATOM 1469 C C . LYS A 1 175 ? -0.081 14.984 18.707 1.00 87.56 175 LYS A C 1
ATOM 1471 O O . LYS A 1 175 ? -0.389 16.140 18.427 1.00 87.56 175 LYS A O 1
ATOM 1476 N N . MET A 1 176 ? -0.906 13.955 18.536 1.00 85.44 176 MET A N 1
ATOM 1477 C CA . MET A 1 176 ? -2.270 14.114 18.032 1.00 85.44 176 MET A CA 1
ATOM 1478 C C . MET A 1 176 ? -3.219 14.590 19.145 1.00 85.44 176 MET A C 1
ATOM 1480 O O . MET A 1 176 ? -3.055 14.182 20.297 1.00 85.44 176 MET A O 1
ATOM 1484 N N . PRO A 1 177 ? -4.222 15.429 18.823 1.00 84.81 177 PRO A N 1
ATOM 1485 C CA . PRO A 1 177 ? -5.219 15.875 19.799 1.00 84.81 177 PRO A CA 1
ATOM 1486 C C . PRO A 1 177 ? -6.192 14.755 20.197 1.00 84.81 177 PRO A C 1
ATOM 1488 O O . PRO A 1 177 ? -6.660 14.713 21.330 1.00 84.81 177 PRO A O 1
ATOM 1491 N N . ASP A 1 178 ? -6.469 13.838 19.269 1.00 87.25 178 ASP A N 1
ATOM 1492 C CA . ASP A 1 178 ? -7.350 12.691 19.466 1.00 87.25 178 ASP A CA 1
ATOM 1493 C C . ASP A 1 178 ? -6.528 11.409 19.681 1.00 87.25 178 ASP A C 1
ATOM 1495 O O . ASP A 1 178 ? -5.469 11.235 19.077 1.00 87.25 178 ASP A O 1
ATOM 1499 N N . GLN A 1 179 ? -7.063 10.470 20.469 1.00 88.94 179 GLN A N 1
ATOM 1500 C CA . GLN A 1 179 ? -6.612 9.073 20.472 1.00 88.94 179 GLN A CA 1
ATOM 1501 C C . GLN A 1 179 ? -7.238 8.351 19.272 1.00 88.94 179 GLN A C 1
ATOM 1503 O O . GLN A 1 179 ? -8.464 8.381 19.090 1.00 88.94 179 GLN A O 1
ATOM 1508 N N . ILE A 1 180 ? -6.416 7.728 18.424 1.00 89.62 180 ILE A N 1
ATOM 1509 C CA . ILE A 1 180 ? -6.846 7.226 17.117 1.00 89.62 180 ILE A CA 1
ATOM 1510 C C . ILE A 1 180 ? -6.495 5.749 16.988 1.00 89.62 180 ILE A C 1
ATOM 1512 O O . ILE A 1 180 ? -5.346 5.379 16.775 1.00 89.62 180 ILE A O 1
ATOM 1516 N N . LEU A 1 181 ? -7.514 4.896 16.985 1.00 88.75 181 LEU A N 1
ATOM 1517 C CA . LEU A 1 181 ? -7.362 3.499 16.597 1.00 88.75 181 LEU A CA 1
ATOM 1518 C C . LEU A 1 181 ? -7.504 3.380 15.078 1.00 88.75 181 LEU A C 1
ATOM 1520 O O . LEU A 1 181 ? -8.539 3.753 14.524 1.00 88.75 181 LEU A O 1
ATOM 1524 N N . ARG A 1 182 ? -6.507 2.829 14.386 1.00 89.12 182 ARG A N 1
ATOM 1525 C CA . ARG A 1 182 ? -6.632 2.500 12.960 1.00 89.12 182 ARG A CA 1
ATOM 1526 C C . ARG A 1 182 ? -6.982 1.032 12.781 1.00 89.12 182 ARG A C 1
ATOM 1528 O O . ARG A 1 182 ? -6.344 0.165 13.365 1.00 89.12 182 ARG A O 1
ATOM 1535 N N . CYS A 1 183 ? -7.984 0.786 11.942 1.00 88.88 183 CYS A N 1
ATOM 1536 C CA . CYS A 1 183 ? -8.278 -0.508 11.342 1.00 88.88 183 CYS A CA 1
ATOM 1537 C C . CYS A 1 183 ? -7.751 -0.489 9.903 1.00 88.88 183 CYS A C 1
ATOM 1539 O O . CYS A 1 183 ? -8.165 0.371 9.123 1.00 88.88 183 CYS A O 1
ATOM 1541 N N . GLU A 1 184 ? -6.841 -1.395 9.560 1.00 89.69 184 GLU A N 1
ATOM 1542 C CA . GLU A 1 184 ? -6.228 -1.500 8.230 1.00 89.69 184 GLU A CA 1
ATOM 1543 C C . GLU A 1 184 ? -6.492 -2.886 7.640 1.00 89.69 184 GLU A C 1
ATOM 1545 O O . GLU A 1 184 ? -6.239 -3.880 8.308 1.00 89.69 184 GLU A O 1
ATOM 1550 N N . MET A 1 185 ? -6.978 -2.966 6.403 1.00 89.31 185 MET A N 1
ATOM 1551 C CA . MET A 1 185 ? -7.173 -4.203 5.649 1.00 89.31 185 MET A CA 1
ATOM 1552 C C . MET A 1 185 ? -6.194 -4.250 4.487 1.00 89.31 185 MET A C 1
ATOM 1554 O O . MET A 1 185 ? -6.180 -3.361 3.642 1.00 89.31 185 MET A O 1
ATOM 1558 N N . ARG A 1 186 ? -5.418 -5.324 4.424 1.00 90.50 186 ARG A N 1
ATOM 1559 C CA . ARG A 1 186 ? -4.376 -5.544 3.430 1.00 90.50 186 ARG A CA 1
ATOM 1560 C C . ARG A 1 186 ? -4.755 -6.661 2.471 1.00 90.50 186 ARG A C 1
ATOM 1562 O O . ARG A 1 186 ? -4.978 -7.794 2.905 1.00 90.50 186 ARG A O 1
ATOM 1569 N N . LEU A 1 187 ? -4.735 -6.340 1.181 1.00 90.19 187 LEU A N 1
ATOM 1570 C CA . LEU A 1 187 ? -4.854 -7.262 0.053 1.00 90.19 187 LEU A CA 1
ATOM 1571 C C . LEU A 1 187 ? -3.480 -7.392 -0.613 1.00 90.19 187 LEU A C 1
ATOM 1573 O O . LEU A 1 187 ? -2.871 -6.377 -0.944 1.00 90.19 187 LEU A O 1
ATOM 1577 N N . ILE A 1 188 ? -2.966 -8.615 -0.783 1.00 89.56 188 ILE A N 1
ATOM 1578 C CA . ILE A 1 188 ? -1.649 -8.877 -1.396 1.00 89.56 188 ILE A CA 1
ATOM 1579 C C . ILE A 1 188 ? -1.785 -9.958 -2.462 1.00 89.56 188 ILE A C 1
ATOM 1581 O O . ILE A 1 188 ? -2.270 -11.050 -2.168 1.00 89.56 188 ILE A O 1
ATOM 1585 N N . GLY A 1 189 ? -1.243 -9.681 -3.643 1.00 88.75 189 GLY A N 1
ATOM 1586 C CA . GLY A 1 189 ? -1.259 -10.559 -4.807 1.00 88.75 189 GLY A CA 1
ATOM 1587 C C . GLY A 1 189 ? -2.262 -10.069 -5.843 1.00 88.75 189 GLY A C 1
ATOM 1588 O O . GLY A 1 189 ? -3.396 -9.754 -5.494 1.00 88.75 189 GLY A O 1
ATOM 1589 N N . GLU A 1 190 ? -1.830 -10.011 -7.103 1.00 90.69 190 GLU A N 1
ATOM 1590 C CA . GLU A 1 190 ? -2.678 -9.606 -8.232 1.00 90.69 190 GLU A CA 1
ATOM 1591 C C . GLU A 1 190 ? -3.921 -10.485 -8.327 1.00 90.69 190 GLU A C 1
ATOM 1593 O O . GLU A 1 190 ? -5.017 -9.942 -8.336 1.00 90.69 190 GLU A O 1
ATOM 1598 N N . ASP A 1 191 ? -3.759 -11.812 -8.295 1.00 89.06 191 ASP A N 1
ATOM 1599 C CA . ASP A 1 191 ? -4.877 -12.758 -8.411 1.00 89.06 191 ASP A CA 1
ATOM 1600 C C . ASP A 1 191 ? -5.941 -12.493 -7.342 1.00 89.06 191 ASP A C 1
ATOM 1602 O O . ASP A 1 191 ? -7.113 -12.331 -7.649 1.00 89.06 191 ASP A O 1
ATOM 1606 N N . LYS A 1 192 ? -5.525 -12.297 -6.084 1.00 87.44 192 LYS A N 1
ATOM 1607 C CA . LYS A 1 192 ? -6.458 -11.990 -4.990 1.00 87.44 192 LYS A CA 1
ATOM 1608 C C . LYS A 1 192 ? -7.136 -10.638 -5.161 1.00 87.44 192 LYS A C 1
ATOM 1610 O O . LYS A 1 192 ? -8.294 -10.481 -4.799 1.00 87.44 192 LYS A O 1
ATOM 1615 N N . ILE A 1 193 ? -6.413 -9.636 -5.649 1.00 91.81 193 ILE A N 1
ATOM 1616 C CA . ILE A 1 193 ? -6.990 -8.313 -5.899 1.00 91.81 193 ILE A CA 1
ATOM 1617 C C . ILE A 1 193 ? -8.007 -8.400 -7.036 1.00 91.81 193 ILE A C 1
ATOM 1619 O O . ILE A 1 193 ? -9.088 -7.832 -6.917 1.00 91.81 193 ILE A O 1
ATOM 1623 N N . HIS A 1 194 ? -7.697 -9.149 -8.089 1.00 92.81 194 HIS A N 1
ATOM 1624 C CA . HIS A 1 194 ? -8.605 -9.399 -9.194 1.00 92.81 194 HIS A CA 1
ATOM 1625 C C . HIS A 1 194 ? -9.850 -10.171 -8.741 1.00 92.81 194 HIS A C 1
ATOM 1627 O O . HIS A 1 194 ? -10.959 -9.725 -9.008 1.00 92.81 194 HIS A O 1
ATOM 1633 N N . ASP A 1 195 ? -9.691 -11.259 -7.991 1.00 90.31 195 ASP A N 1
ATOM 1634 C CA . ASP A 1 195 ? -10.809 -12.085 -7.521 1.00 90.31 195 ASP A CA 1
ATOM 1635 C C . ASP A 1 195 ? -11.778 -11.299 -6.631 1.00 90.31 195 ASP A C 1
ATOM 1637 O O . ASP A 1 195 ? -12.988 -11.517 -6.654 1.00 90.31 195 ASP A O 1
ATOM 1641 N N . VAL A 1 196 ? -11.243 -10.369 -5.838 1.00 88.50 196 VAL A N 1
ATOM 1642 C CA . VAL A 1 196 ? -12.005 -9.665 -4.807 1.00 88.50 196 VAL A CA 1
ATOM 1643 C C . VAL A 1 196 ? -12.528 -8.303 -5.284 1.00 88.50 196 VAL A C 1
ATOM 1645 O O . VAL A 1 196 ? -13.597 -7.877 -4.848 1.00 88.50 196 VAL A O 1
ATOM 1648 N N . LEU A 1 197 ? -11.797 -7.602 -6.159 1.00 91.00 197 LEU A N 1
ATOM 1649 C CA . LEU A 1 197 ? -12.144 -6.256 -6.643 1.00 91.00 197 LEU A CA 1
ATOM 1650 C C . LEU A 1 197 ? -12.464 -6.192 -8.145 1.00 91.00 197 LEU A C 1
ATOM 1652 O O . LEU A 1 197 ? -12.910 -5.146 -8.613 1.00 91.00 197 LEU A O 1
ATOM 1656 N N . GLY A 1 198 ? -12.224 -7.261 -8.908 1.00 92.62 198 GLY A N 1
ATOM 1657 C CA . GLY A 1 198 ? -12.481 -7.324 -10.352 1.00 92.62 198 GLY A CA 1
ATOM 1658 C C . GLY A 1 198 ? -11.543 -6.468 -11.207 1.00 92.62 198 GLY A C 1
ATOM 1659 O O . GLY A 1 198 ? -11.875 -6.150 -12.347 1.00 92.62 198 GLY A O 1
ATOM 1660 N N . ILE A 1 199 ? -10.397 -6.043 -10.665 1.00 94.25 199 ILE A N 1
ATOM 1661 C CA . ILE A 1 199 ? -9.464 -5.132 -11.339 1.00 94.25 199 ILE A CA 1
ATOM 1662 C C . ILE A 1 199 ? -8.018 -5.606 -11.230 1.00 94.25 199 ILE A C 1
ATOM 1664 O O . ILE A 1 199 ? -7.629 -6.267 -10.271 1.00 94.25 199 ILE A O 1
ATOM 1668 N N . VAL A 1 200 ? -7.206 -5.197 -12.204 1.00 93.75 200 VAL A N 1
ATOM 1669 C CA . VAL A 1 200 ? -5.764 -5.490 -12.242 1.00 93.75 200 VAL A CA 1
ATOM 1670 C C . VAL A 1 200 ? -4.931 -4.213 -12.235 1.00 93.75 200 VAL A C 1
ATOM 1672 O O . VAL A 1 200 ? -3.868 -4.175 -11.615 1.00 93.75 200 VAL A O 1
ATOM 1675 N N . ARG A 1 201 ? -5.386 -3.159 -12.923 1.00 94.12 201 ARG A N 1
ATOM 1676 C CA . ARG A 1 201 ? -4.615 -1.925 -13.109 1.00 94.12 201 ARG A CA 1
ATOM 1677 C C . ARG A 1 201 ? -4.975 -0.891 -12.058 1.00 94.12 201 ARG A C 1
ATOM 1679 O O . ARG A 1 201 ? -6.129 -0.762 -11.656 1.00 94.12 201 ARG A O 1
ATOM 1686 N N . VAL A 1 202 ? -3.989 -0.094 -11.665 1.00 92.94 202 VAL A N 1
ATOM 1687 C CA . VAL A 1 202 ? -4.162 0.963 -10.657 1.00 92.94 202 VAL A CA 1
ATOM 1688 C C . VAL A 1 202 ? -5.184 2.021 -11.075 1.00 92.94 202 VAL A C 1
ATOM 1690 O O . VAL A 1 202 ? -5.960 2.490 -10.249 1.00 92.94 202 VAL A O 1
ATOM 1693 N N . ILE A 1 203 ? -5.244 2.356 -12.363 1.00 91.56 203 ILE A N 1
ATOM 1694 C CA . ILE A 1 203 ? -6.189 3.345 -12.894 1.00 91.56 203 ILE A CA 1
ATOM 1695 C C . ILE A 1 203 ? -7.651 2.894 -12.794 1.00 91.56 203 ILE A C 1
ATOM 1697 O O . ILE A 1 203 ? -8.549 3.734 -12.709 1.00 91.56 203 ILE A O 1
ATOM 1701 N N . ASP A 1 204 ? -7.895 1.582 -12.746 1.00 92.75 204 ASP A N 1
ATOM 1702 C CA . ASP A 1 204 ? -9.237 1.007 -12.660 1.00 92.75 204 ASP A CA 1
ATOM 1703 C C . ASP A 1 204 ? -9.802 1.095 -11.231 1.00 92.75 204 ASP A C 1
ATOM 1705 O O . ASP A 1 204 ? -11.003 0.920 -11.036 1.00 92.75 204 ASP A O 1
ATOM 1709 N N . LEU A 1 205 ? -8.993 1.481 -10.231 1.00 91.00 205 LEU A N 1
ATOM 1710 C CA . LEU A 1 205 ? -9.461 1.725 -8.859 1.00 91.00 205 LEU A CA 1
ATOM 1711 C C . LEU A 1 205 ? -10.563 2.788 -8.778 1.00 91.00 205 LEU A C 1
ATOM 1713 O O . LEU A 1 205 ? -11.350 2.775 -7.834 1.00 91.00 205 LEU A O 1
ATOM 1717 N N . ARG A 1 206 ? -10.655 3.691 -9.763 1.00 89.69 206 ARG A N 1
ATOM 1718 C CA . ARG A 1 206 ? -11.746 4.677 -9.857 1.00 89.69 206 ARG A CA 1
ATOM 1719 C C . ARG A 1 206 ? -13.124 4.038 -10.063 1.00 89.69 206 ARG A C 1
ATOM 1721 O O . ARG A 1 206 ? -14.131 4.668 -9.765 1.00 89.69 206 ARG A O 1
ATOM 1728 N N . MET A 1 207 ? -13.161 2.816 -10.596 1.00 89.25 207 MET A N 1
ATOM 1729 C CA . MET A 1 207 ? -14.390 2.074 -10.889 1.00 89.25 207 MET A CA 1
ATOM 1730 C C . MET A 1 207 ? -14.871 1.258 -9.684 1.00 89.25 207 MET A C 1
ATOM 1732 O O . MET A 1 207 ? -16.003 0.781 -9.674 1.00 89.25 207 MET A O 1
ATOM 1736 N N . VAL A 1 208 ? -14.025 1.088 -8.663 1.00 90.56 208 VAL A N 1
ATOM 1737 C CA . VAL A 1 208 ? -14.302 0.224 -7.515 1.00 90.56 208 VAL A CA 1
ATOM 1738 C C . VAL A 1 208 ? -14.834 1.050 -6.350 1.00 90.56 208 VAL A C 1
ATOM 1740 O O . VAL A 1 208 ? -14.193 1.993 -5.882 1.00 90.56 208 VAL A O 1
ATOM 1743 N N . ARG A 1 209 ? -15.987 0.650 -5.801 1.00 89.44 209 ARG A N 1
ATOM 1744 C CA . ARG A 1 209 ? -16.544 1.233 -4.568 1.00 89.44 209 ARG A CA 1
ATOM 1745 C C . ARG A 1 209 ? -15.830 0.656 -3.346 1.00 89.44 209 ARG A C 1
ATOM 1747 O O . ARG A 1 209 ? -16.390 -0.122 -2.578 1.00 89.44 209 ARG A O 1
ATOM 1754 N N . LEU A 1 210 ? -14.562 1.035 -3.178 1.00 89.50 210 LEU A N 1
ATOM 1755 C CA . LEU A 1 210 ? -13.700 0.516 -2.114 1.00 89.50 210 LEU A CA 1
ATOM 1756 C C . LEU A 1 210 ? -14.308 0.746 -0.720 1.00 89.50 210 LEU A C 1
ATOM 1758 O O . LEU A 1 210 ? -14.106 -0.081 0.167 1.00 89.50 210 LEU A O 1
ATOM 1762 N N . SER A 1 211 ? -15.026 1.863 -0.510 1.00 87.69 211 SER A N 1
ATOM 1763 C CA . SER A 1 211 ? -15.708 2.185 0.758 1.00 87.69 211 SER A CA 1
ATOM 1764 C C . SER A 1 211 ? -16.640 1.068 1.185 1.00 87.69 211 SER A C 1
ATOM 1766 O O . SER A 1 211 ? -16.529 0.573 2.303 1.00 87.69 211 SER A O 1
ATOM 1768 N N . ASP A 1 212 ? -17.493 0.656 0.258 1.00 89.44 212 ASP A N 1
ATOM 1769 C CA . ASP A 1 212 ? -18.564 -0.301 0.483 1.00 89.44 212 ASP A CA 1
ATOM 1770 C C . ASP A 1 212 ? -17.954 -1.686 0.707 1.00 89.44 212 ASP A C 1
ATOM 1772 O O . ASP A 1 212 ? -18.265 -2.349 1.694 1.00 89.44 212 ASP A O 1
ATOM 1776 N N . PHE A 1 213 ? -16.985 -2.053 -0.139 1.00 88.56 213 PHE A N 1
ATOM 1777 C CA . PHE A 1 213 ? -16.193 -3.275 -0.002 1.00 88.56 213 PHE A CA 1
ATOM 1778 C C . PHE A 1 213 ? -15.541 -3.407 1.384 1.00 88.56 213 PHE A C 1
ATOM 1780 O O . PHE A 1 213 ? -15.561 -4.472 2.012 1.00 88.56 213 PHE A O 1
ATOM 1787 N N . PHE A 1 214 ? -14.932 -2.320 1.858 1.00 88.81 214 PHE A N 1
ATOM 1788 C CA . PHE A 1 214 ? -14.238 -2.292 3.134 1.00 88.81 214 PHE A CA 1
ATOM 1789 C C . PHE A 1 214 ? -15.225 -2.343 4.301 1.00 88.81 214 PHE A C 1
ATOM 1791 O O . PHE A 1 214 ? -15.063 -3.174 5.196 1.00 88.81 214 PHE A O 1
ATOM 1798 N N . ASP A 1 215 ? -16.254 -1.492 4.285 1.00 87.00 215 ASP A N 1
ATOM 1799 C CA . ASP A 1 215 ? -17.243 -1.397 5.358 1.00 87.00 215 ASP A CA 1
ATOM 1800 C C . ASP A 1 215 ? -18.037 -2.705 5.521 1.00 87.00 215 ASP A C 1
ATOM 1802 O O . ASP A 1 215 ? -18.258 -3.119 6.658 1.00 87.00 215 ASP A O 1
ATOM 1806 N N . GLU A 1 216 ? -18.369 -3.420 4.439 1.00 85.81 216 GLU A N 1
ATOM 1807 C CA . GLU A 1 216 ? -19.003 -4.749 4.502 1.00 85.81 216 GLU A CA 1
ATOM 1808 C C . GLU A 1 216 ? -18.206 -5.715 5.398 1.00 85.81 216 GLU A C 1
ATOM 1810 O O . GLU A 1 216 ? -18.762 -6.375 6.278 1.00 85.81 216 GLU A O 1
ATOM 1815 N N . ARG A 1 217 ? -16.879 -5.734 5.241 1.00 83.25 217 ARG A N 1
ATOM 1816 C CA . ARG A 1 217 ? -15.975 -6.668 5.932 1.00 83.25 217 ARG A CA 1
ATOM 1817 C C . ARG A 1 217 ? -15.636 -6.263 7.359 1.00 83.25 217 ARG A C 1
ATOM 1819 O O . ARG A 1 217 ? -15.334 -7.129 8.179 1.00 83.25 217 ARG A O 1
ATOM 1826 N N . ILE A 1 218 ? -15.661 -4.968 7.672 1.00 83.44 218 ILE A N 1
ATOM 1827 C CA . ILE A 1 218 ? -15.242 -4.470 8.992 1.00 83.44 218 ILE A CA 1
ATOM 1828 C C . ILE A 1 218 ? -16.384 -3.935 9.858 1.00 83.44 218 ILE A C 1
ATOM 1830 O O . ILE A 1 218 ? -16.151 -3.601 11.022 1.00 83.44 218 ILE A O 1
ATOM 1834 N N . SER A 1 219 ? -17.603 -3.827 9.328 1.00 82.69 219 SER A N 1
ATOM 1835 C CA . SER A 1 219 ? -18.767 -3.242 10.013 1.00 82.69 219 SER A CA 1
ATOM 1836 C C . SER A 1 219 ? -18.966 -3.819 11.417 1.00 82.69 219 SER A C 1
ATOM 1838 O O . SER A 1 219 ? -18.973 -3.077 12.400 1.00 82.69 219 SER A O 1
ATOM 1840 N N . ASN A 1 220 ? -19.008 -5.147 11.540 1.00 78.75 220 ASN A N 1
ATOM 1841 C CA . ASN A 1 220 ? -19.181 -5.832 12.823 1.00 78.75 220 ASN A CA 1
ATOM 1842 C C . ASN A 1 220 ? -18.033 -5.567 13.806 1.00 78.75 220 ASN A C 1
ATOM 1844 O O . ASN A 1 220 ? -18.277 -5.404 15.002 1.00 78.75 220 ASN A O 1
ATOM 1848 N N . LEU A 1 221 ? -16.790 -5.507 13.317 1.00 79.56 221 LEU A N 1
ATOM 1849 C CA . LEU A 1 221 ? -15.612 -5.236 14.146 1.00 79.56 221 LEU A CA 1
ATOM 1850 C C . LEU A 1 221 ? -15.639 -3.796 14.673 1.00 79.56 221 LEU A C 1
ATOM 1852 O O . LEU A 1 221 ? -15.475 -3.552 15.866 1.00 79.56 221 LEU A O 1
ATOM 1856 N N . THR A 1 222 ? -15.904 -2.833 13.791 1.00 79.19 222 THR A N 1
ATOM 1857 C CA . THR A 1 222 ? -15.934 -1.406 14.150 1.00 79.19 222 THR A CA 1
ATOM 1858 C C . THR A 1 222 ? -17.098 -1.034 15.060 1.00 79.19 222 THR A C 1
ATOM 1860 O O . THR A 1 222 ? -16.927 -0.193 15.947 1.00 79.19 222 THR A O 1
ATOM 1863 N N . LYS A 1 223 ? -18.254 -1.690 14.901 1.00 81.69 223 LYS A N 1
ATOM 1864 C CA . LYS A 1 223 ? -19.404 -1.539 15.798 1.00 81.69 223 LYS A CA 1
ATOM 1865 C C . LYS A 1 223 ? -19.059 -1.976 17.225 1.00 81.69 223 LYS A C 1
ATOM 1867 O O . LYS A 1 223 ? -19.221 -1.183 18.148 1.00 81.69 223 LYS A O 1
ATOM 1872 N N . GLN A 1 224 ? -18.488 -3.173 17.394 1.00 81.12 224 GLN A N 1
ATOM 1873 C CA . GLN A 1 224 ? -18.067 -3.692 18.706 1.00 81.12 224 GLN A CA 1
ATOM 1874 C C . GLN A 1 224 ? -17.045 -2.776 19.401 1.00 81.12 224 GLN A C 1
ATOM 1876 O O . GLN A 1 224 ? -17.156 -2.511 20.598 1.00 81.12 224 GLN A O 1
ATOM 1881 N N . ILE A 1 225 ? -16.076 -2.240 18.649 1.00 82.12 225 ILE A N 1
ATOM 1882 C CA . ILE A 1 225 ? -15.085 -1.290 19.180 1.00 82.12 225 ILE A CA 1
ATOM 1883 C C . ILE A 1 225 ? -15.768 -0.013 19.682 1.00 82.12 225 ILE A C 1
ATOM 1885 O O . ILE A 1 225 ? -15.473 0.460 20.780 1.00 82.12 225 ILE A O 1
ATOM 1889 N N . THR A 1 226 ? -16.696 0.535 18.896 1.00 79.94 226 THR A N 1
ATOM 1890 C CA . THR A 1 226 ? -17.371 1.802 19.207 1.00 79.94 226 THR A CA 1
ATOM 1891 C C . THR A 1 226 ? -18.290 1.664 20.424 1.00 79.94 226 THR A C 1
ATOM 1893 O O . THR A 1 226 ? -18.279 2.524 21.306 1.00 79.94 226 THR A O 1
ATOM 1896 N N . GLU A 1 227 ? -19.031 0.558 20.527 1.00 80.81 227 GLU A N 1
ATOM 1897 C CA . GLU A 1 227 ? -19.852 0.232 21.701 1.00 80.81 227 GLU A CA 1
ATOM 1898 C C . GLU A 1 227 ? -19.005 0.131 22.977 1.00 80.81 227 GLU A C 1
ATOM 1900 O O . GLU A 1 227 ? -19.399 0.622 24.038 1.00 80.81 227 GLU A O 1
ATOM 1905 N N . PHE A 1 228 ? -17.812 -0.461 22.885 1.00 77.56 228 PHE A N 1
ATOM 1906 C CA . PHE A 1 228 ? -16.897 -0.528 24.018 1.00 77.56 228 PHE A CA 1
ATOM 1907 C C . PHE A 1 228 ? -16.325 0.842 24.404 1.00 77.56 228 PHE A C 1
ATOM 1909 O O . PHE A 1 228 ? -16.324 1.186 25.588 1.00 77.56 228 PHE A O 1
ATOM 1916 N N . SER A 1 229 ? -15.894 1.652 23.429 1.00 73.81 229 SER A N 1
ATOM 1917 C CA . SER A 1 229 ? -15.435 3.026 23.682 1.00 73.81 229 SER A CA 1
ATOM 1918 C C . SER A 1 229 ? -16.498 3.856 24.401 1.00 73.81 229 SER A C 1
ATOM 1920 O O . SER A 1 229 ? -16.179 4.600 25.331 1.00 73.81 229 SE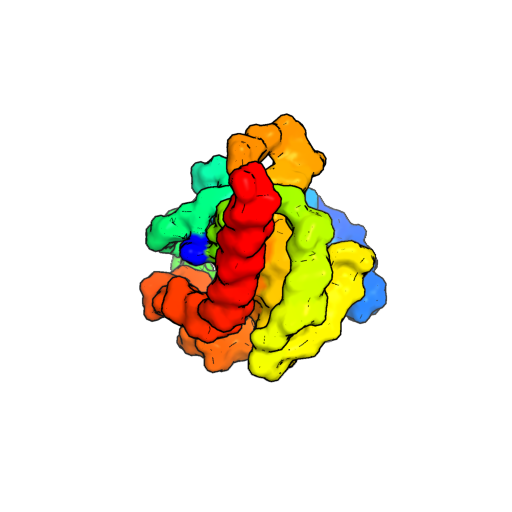R A O 1
ATOM 1922 N N . TYR A 1 230 ? -17.767 3.708 24.012 1.00 71.12 230 TYR A N 1
ATOM 1923 C CA . TYR A 1 230 ? -18.878 4.385 24.675 1.00 71.12 230 TYR A CA 1
ATOM 1924 C C . TYR A 1 230 ? -19.027 3.944 26.140 1.00 71.12 230 TYR A C 1
ATOM 1926 O O . TYR A 1 230 ? -19.101 4.795 27.025 1.00 71.12 230 TYR A O 1
ATOM 1934 N N . LYS A 1 231 ? -18.965 2.633 26.420 1.00 72.06 231 LYS A N 1
ATOM 1935 C CA . LYS A 1 231 ? -19.027 2.091 27.792 1.00 72.06 231 LYS A CA 1
ATOM 1936 C C . LYS A 1 231 ? -17.872 2.554 28.686 1.00 72.06 231 LYS A C 1
ATOM 1938 O O . LYS A 1 231 ? -18.068 2.737 29.884 1.00 72.06 231 LYS A O 1
ATOM 1943 N N . ILE A 1 232 ? -16.666 2.739 28.138 1.00 68.19 232 ILE A N 1
ATOM 1944 C CA . ILE A 1 232 ? -15.547 3.323 28.898 1.00 68.19 232 ILE A CA 1
ATOM 1945 C C . ILE A 1 232 ? -15.857 4.774 29.266 1.00 68.19 232 ILE A C 1
ATOM 1947 O O . ILE A 1 232 ? -15.625 5.170 30.407 1.00 68.19 232 ILE A O 1
ATOM 1951 N N . ARG A 1 233 ? -16.372 5.567 28.316 1.00 65.94 233 ARG A N 1
ATOM 1952 C CA . ARG A 1 233 ? -16.726 6.970 28.571 1.00 65.94 233 ARG A CA 1
ATOM 1953 C C . ARG A 1 233 ? -17.811 7.084 29.635 1.00 65.94 233 ARG A C 1
ATOM 1955 O O . ARG A 1 233 ? -17.644 7.870 30.556 1.00 65.94 233 ARG A O 1
ATOM 1962 N N . SER A 1 234 ? -18.865 6.272 29.556 1.00 64.69 234 SER A N 1
ATOM 1963 C CA . SER A 1 234 ? -19.992 6.333 30.494 1.00 64.69 234 SER A CA 1
ATOM 1964 C C . SER A 1 234 ? -19.646 5.904 31.924 1.00 64.69 234 SER A C 1
ATOM 1966 O O . SER A 1 234 ? -20.401 6.212 32.831 1.00 64.69 234 SER A O 1
ATOM 1968 N N . LYS A 1 235 ? -18.536 5.186 32.144 1.00 60.12 235 LYS A N 1
ATOM 1969 C CA . LYS A 1 235 ? -18.048 4.813 33.487 1.00 60.12 235 LYS A CA 1
ATOM 1970 C C . LYS A 1 235 ? -17.133 5.861 34.133 1.00 60.12 235 LYS A C 1
ATOM 1972 O O . LYS A 1 235 ? -16.743 5.680 35.280 1.00 60.12 235 LYS A O 1
ATOM 1977 N N . LYS A 1 236 ? -16.723 6.894 33.389 1.00 53.19 236 LYS A N 1
ATOM 1978 C CA . LYS A 1 236 ? -15.865 7.988 33.881 1.00 53.19 236 LYS A CA 1
ATOM 1979 C C . LYS A 1 236 ? -16.660 9.244 34.282 1.00 53.19 236 LYS A C 1
ATOM 1981 O O . LYS A 1 236 ? -16.032 10.258 34.569 1.00 53.19 236 LYS A O 1
ATOM 1986 N N . PHE A 1 237 ? -17.992 9.170 34.284 1.00 42.06 237 PHE A N 1
ATOM 1987 C CA . PHE A 1 237 ? -18.901 10.205 34.778 1.00 42.06 237 PHE A CA 1
ATOM 1988 C C . PHE 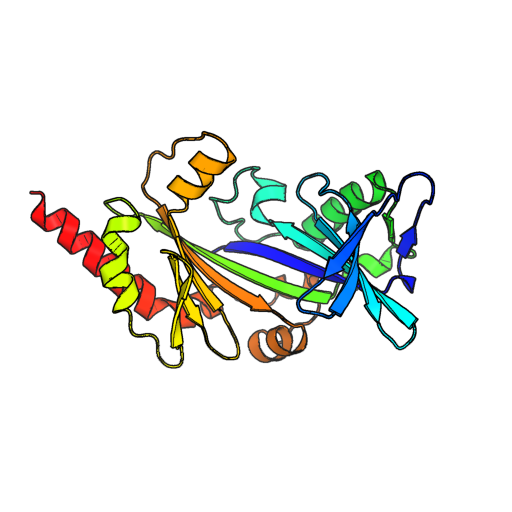A 1 237 ? -19.644 9.692 36.004 1.00 42.06 237 PHE A C 1
ATOM 1990 O O . PHE A 1 237 ? -20.053 8.508 35.966 1.00 42.06 237 PHE A O 1
#

Secondary structure (DSSP, 8-state):
-EEEEEEEEEEGGGEEE-TTT---EEEEETTTTEEEEEEEEETTEEEEEEE-TTS-EEEEEEEEHHHHHHSSTTS--SS--HHHHHHHHHHHHHHTTEEESSGGGGGGPEEEEEEEEEEEEESS-GGGGHHHHHH---TT-EEEEETTEEEEE-SS-EEEEEEHHHHHHHHH-PPPSSEEEEEEEEEESHHHHHHHHS--BGGGGGGS-HHHHHHHHHHHHHHHHHHHHHHHHHT--

Organism: NCBI:txid1001599

Sequence (237 aa):
MGIDTITIYIPESSLLLDPEKYKPYKVWDKELNRTERLRKPVEGVHVLRKEYGNGKCIFYFTFSVSAMKNTLNVFPYYNPDYRLIIKRLMEILSGVGIRLRQSEDEDTFKIARIDLFKNIRVSDSFHKYGSVLSYLKAPYLKFRQFQSAPYFINSENKIYFYGKDEEIYQKQAIKMPDQILRCEMRLIGEDKIHDVLGIVRVIDLRMVRLSDFFDERISNLTKQITEFSYKIRSKKF

Solvent-accessible surface area (backbone atoms only — not comparable to full-atom values): 13157 Å² total; per-residue (Å²): 105,22,50,47,37,39,27,34,33,46,54,47,86,54,44,41,74,38,78,91,53,44,72,64,45,81,43,77,39,80,90,75,74,41,74,36,36,34,38,81,64,52,97,68,37,36,43,38,43,42,72,43,100,85,76,50,43,37,37,34,43,34,35,38,60,14,36,79,76,62,74,48,81,76,60,55,52,74,86,70,60,49,64,61,51,50,51,52,50,47,55,57,34,45,76,41,22,38,39,67,65,49,85,78,54,73,74,61,34,28,38,42,30,43,28,39,32,39,77,41,84,42,83,57,63,51,79,78,42,49,67,58,61,72,66,59,78,53,89,84,41,46,80,48,70,58,96,88,40,51,32,36,35,49,98,70,41,36,38,41,48,47,39,47,34,59,51,42,27,74,75,67,74,46,84,58,97,60,40,32,39,30,43,36,42,36,38,68,40,44,68,56,42,26,77,74,65,73,44,55,37,54,68,53,54,79,78,47,65,59,60,59,62,48,45,72,76,38,44,68,55,55,49,55,51,50,57,48,39,50,55,57,54,64,70,75,105

Nearest PDB structures (foldseek):
  4cwc-assembly1_C  TM=5.337E-01  e=1.218E-04  Staphylococcus aureus
  4cwe-assembly1_C  TM=5.111E-01  e=4.427E-04  Staphylococcus aureus
  7epw-assembly1_A  TM=4.674E-01  e=3.357E-01  Escherichia coli
  5yd8-assembly2_X  TM=3.899E-01  e=1.841E+00  Homo sapiens
  5n9j-assembly1_A  TM=2.437E-01  e=4.991E+00  Schizosaccharomyces pombe

Mean predicted aligned error: 7.62 Å

pLDDT: mean 82.75, std 10.65, range [42.06, 96.19]

Radius of gyration: 19.5 Å; Cα contacts (8 Å, |Δi|>4): 415; chains: 1; bounding box: 44×34×59 Å